Protein AF-A0A672JHN4-F1 (afdb_monomer)

pLDDT: mean 78.99, std 23.78, range [27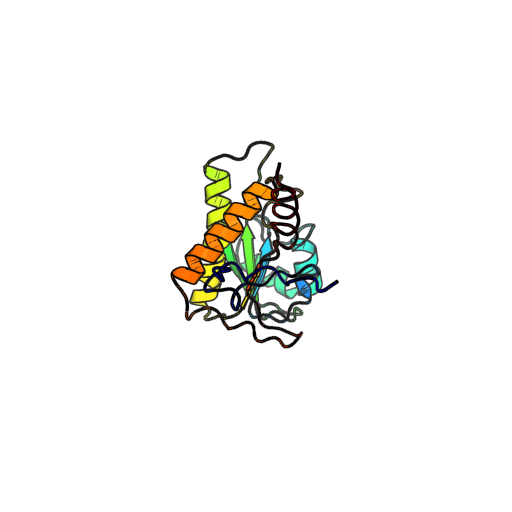.53, 98.81]

Foldseek 3Di:
DDDDDPDDDPPPPDPCPQAADADDDQQQAAQFQEEEDLDAQQLQADDDNRVVQDVQQDDVSNVVSNVVRGDDQLAWDKDASHNGSHGIYIYHHQAQDPPDDDPVNLNSLLSRLVNSVVVLVVVLTAEYEYDQHCPDRSPDDLQSSLVSNCVSVSVVCVVPVPSHDTNDPDPGHGHNHDNNVVHPPPVPVVVPVDD

Secondary structure (DSSP, 8-state):
---PPPP-------TTTTTEE---S-GGG--SSEEEEEE-TT-S--SHHHHHHHHHH-HHHHHHHHHTT---BT-EEEEE-TTSSSSEEEEEE----SS---HHHHHHHHHHHHHHHHHHHHTT---EEE--SS-GGG---HHHHHHHHHHHHHHHHHH-GGGS----S-SSS--EEE--TTTTTSTTTSS-S--

Solvent-accessible surface area (backbone atoms only — not comparable to full-atom values): 10803 Å² total; per-residue (Å²): 135,87,82,77,78,76,80,84,70,86,74,81,69,64,98,49,65,50,44,55,40,69,50,81,76,72,71,64,76,44,46,29,43,24,34,42,34,58,33,55,49,60,44,72,57,59,67,71,71,21,27,52,44,46,65,55,18,35,70,66,44,47,57,55,28,57,75,58,72,36,48,54,71,17,35,52,51,76,47,68,17,70,66,27,62,13,59,22,33,34,40,20,12,43,38,72,21,87,87,59,82,52,73,64,44,54,49,23,43,44,30,23,55,52,40,42,54,46,52,32,58,76,70,72,35,44,23,42,31,35,62,72,57,25,38,73,94,29,42,36,56,65,72,63,49,37,51,44,51,53,54,53,52,50,54,49,42,74,77,38,66,87,55,50,48,69,44,69,98,55,104,67,67,56,39,28,25,48,30,48,66,62,60,67,73,58,72,65,64,72,76,66,75,66,129

InterPro domains:
  IPR002589 Macro domain [PF01661] (36-149)
  IPR002589 Macro domain [PS51154] (7-195)
  IPR002589 Macro domain [SM00506] (19-149)
  IPR043472 Macro domain-like [G3DSA:3.40.220.10] (5-180)
  IPR043472 Macro domain-like [SSF52949] (6-163)

Radius of gyration: 18.07 Å; Cα contacts (8 Å, |Δi|>4): 348; chains: 1; bounding box: 54×35×53 Å

Organism: Salarias fasciatus (NCBI:txid181472)

Sequence (195 aa):
MHFSVPPQQDVHYLPFHDKVSLYKGDITVLEVDAIVNAANSSLLGGGGVDGCIHKAAGSCLYDECHSLNGCETGKAKITCGFDLPARYVIHTVGPVARGHVGPTENSDLTSCYQNSLWLMKENDLKTVAFPCISTGIYGFPNEPAAEIALTTVKKWIEENPDKVGSCQHNASSKQIAVNLKLLIHWLRQCVSYST

Mean predicted aligned error: 9.38 Å

Structure (mmCIF, N/CA/C/O backbone):
data_AF-A0A672JHN4-F1
#
_entry.id   AF-A0A672JHN4-F1
#
loop_
_atom_site.group_PDB
_atom_site.id
_atom_site.type_symbol
_atom_site.label_atom_id
_atom_site.label_alt_id
_atom_site.label_comp_id
_atom_site.label_asym_id
_atom_site.label_entity_id
_atom_site.label_seq_id
_atom_site.pdbx_PDB_ins_code
_atom_site.Cartn_x
_atom_site.Cartn_y
_atom_site.Cartn_z
_atom_site.occupancy
_atom_site.B_iso_or_equiv
_atom_site.auth_seq_id
_atom_site.auth_comp_id
_atom_site.auth_asym_id
_atom_site.auth_atom_id
_atom_site.pdbx_PDB_model_num
ATOM 1 N N . MET A 1 1 ? 31.774 -24.030 37.359 1.00 35.66 1 MET A N 1
ATOM 2 C CA . MET A 1 1 ? 32.171 -22.960 36.423 1.00 35.66 1 MET A CA 1
ATOM 3 C C . MET A 1 1 ? 30.965 -22.053 36.259 1.00 35.66 1 MET A C 1
ATOM 5 O O . MET A 1 1 ? 29.952 -22.508 35.749 1.00 35.66 1 MET A O 1
ATOM 9 N N . HIS A 1 2 ? 31.015 -20.851 36.832 1.00 31.25 2 HIS A N 1
ATOM 10 C CA . HIS A 1 2 ? 29.966 -19.842 36.677 1.00 31.25 2 HIS A CA 1
ATOM 11 C C . HIS A 1 2 ? 30.155 -19.194 35.301 1.00 31.25 2 HIS A C 1
ATOM 13 O O . HIS A 1 2 ? 31.210 -18.619 35.047 1.00 31.25 2 HIS A O 1
ATOM 19 N N . PHE A 1 3 ? 29.172 -19.325 34.413 1.00 30.20 3 PHE A N 1
ATOM 20 C CA . PHE A 1 3 ? 29.142 -18.560 33.171 1.00 30.20 3 PHE A CA 1
ATOM 21 C C . PHE A 1 3 ? 28.548 -17.189 33.487 1.00 30.20 3 PHE A C 1
ATOM 23 O O . PHE A 1 3 ? 27.365 -17.074 33.800 1.00 30.20 3 PHE A O 1
ATOM 30 N N . SER A 1 4 ? 29.391 -16.160 33.463 1.00 32.97 4 SER A N 1
ATOM 31 C CA . SER A 1 4 ? 28.958 -14.773 33.584 1.00 32.97 4 SER A CA 1
ATOM 32 C C . SER A 1 4 ? 28.142 -14.391 32.351 1.00 32.97 4 SER A C 1
ATOM 34 O O . SER A 1 4 ? 28.615 -14.521 31.222 1.00 32.97 4 SER A O 1
ATOM 36 N N . VAL A 1 5 ? 26.919 -13.915 32.575 1.00 40.31 5 VAL A N 1
ATOM 37 C CA . VAL A 1 5 ? 26.107 -13.251 31.551 1.00 40.31 5 VAL A CA 1
ATOM 38 C C . VAL A 1 5 ? 26.861 -11.983 31.121 1.00 40.31 5 VAL A C 1
ATOM 40 O O . VAL A 1 5 ? 27.262 -11.214 32.000 1.00 40.31 5 VAL A O 1
ATOM 43 N N . PRO A 1 6 ? 27.114 -11.756 29.819 1.00 39.25 6 PRO A N 1
ATOM 44 C CA . PRO A 1 6 ? 27.755 -10.524 29.378 1.00 39.25 6 PRO A CA 1
ATOM 45 C C . PRO A 1 6 ? 26.863 -9.318 29.724 1.00 39.25 6 PRO A C 1
ATOM 47 O O . PRO A 1 6 ? 25.635 -9.443 29.699 1.00 39.25 6 PRO A O 1
ATOM 50 N N . PRO A 1 7 ? 27.450 -8.160 30.074 1.00 39.91 7 PRO A N 1
ATOM 51 C CA . PRO A 1 7 ? 26.685 -6.973 30.435 1.00 39.91 7 PRO A CA 1
ATOM 52 C C . PRO A 1 7 ? 25.773 -6.563 29.276 1.00 39.91 7 PRO A C 1
ATOM 54 O O . PRO A 1 7 ? 26.177 -6.607 28.113 1.00 39.91 7 PRO A O 1
ATOM 57 N N . GLN A 1 8 ? 24.538 -6.185 29.611 1.00 45.41 8 GLN A N 1
ATOM 58 C CA . GLN A 1 8 ? 23.559 -5.636 28.677 1.00 45.41 8 GLN A CA 1
ATOM 59 C C . GLN A 1 8 ? 24.182 -4.425 27.969 1.00 45.41 8 GLN A C 1
ATOM 61 O O . GLN A 1 8 ? 24.320 -3.362 28.564 1.00 45.41 8 GLN A O 1
ATOM 66 N N . GLN A 1 9 ? 24.605 -4.595 26.715 1.00 40.34 9 GLN A N 1
ATOM 67 C CA . GLN A 1 9 ? 24.881 -3.462 25.839 1.00 40.34 9 GLN A CA 1
ATOM 68 C C . GLN A 1 9 ? 23.560 -2.740 25.590 1.00 40.34 9 GLN A C 1
ATOM 70 O O . GLN A 1 9 ? 22.556 -3.395 25.304 1.00 40.34 9 GLN A O 1
ATOM 75 N N . ASP A 1 10 ? 23.571 -1.415 25.716 1.00 33.56 10 ASP A N 1
ATOM 76 C CA . ASP A 1 10 ? 22.433 -0.530 25.486 1.00 33.56 10 ASP A CA 1
ATOM 77 C C . ASP A 1 10 ? 21.818 -0.772 24.101 1.00 33.56 10 ASP A C 1
ATOM 79 O O . ASP A 1 10 ? 22.227 -0.206 23.083 1.00 33.56 10 ASP A O 1
ATOM 83 N N . VAL A 1 11 ? 20.813 -1.644 24.048 1.00 38.50 11 VAL A N 1
ATOM 84 C CA . VAL A 1 11 ? 19.975 -1.813 22.868 1.00 38.50 11 VAL A CA 1
ATOM 85 C C . VAL A 1 11 ? 19.115 -0.558 22.799 1.00 38.50 11 VAL A C 1
ATOM 87 O O . VAL A 1 11 ? 18.123 -0.437 23.514 1.00 38.50 11 VAL A O 1
ATOM 90 N N . HIS A 1 12 ? 19.505 0.406 21.964 1.00 38.19 12 HIS A N 1
ATOM 91 C CA . HIS A 1 12 ? 18.630 1.510 21.581 1.00 38.19 12 HIS A CA 1
ATOM 92 C C . HIS A 1 12 ? 17.383 0.918 20.908 1.00 38.19 12 HIS A C 1
ATOM 94 O O . HIS A 1 12 ? 17.368 0.656 19.703 1.00 38.19 12 HIS A O 1
ATOM 100 N N . TYR A 1 13 ? 16.335 0.665 21.692 1.00 43.56 13 TYR A N 1
ATOM 101 C CA . TYR A 1 13 ? 15.034 0.282 21.167 1.00 43.56 13 TYR A CA 1
ATOM 102 C C . TYR A 1 13 ? 14.573 1.385 20.218 1.00 43.56 13 TYR A C 1
ATOM 104 O O . TYR A 1 13 ? 14.509 2.556 20.596 1.00 43.56 13 TYR A O 1
ATOM 112 N N . LEU A 1 14 ? 14.265 1.023 18.968 1.00 47.94 14 LEU A N 1
ATOM 113 C CA . LEU A 1 14 ? 13.601 1.954 18.061 1.00 47.94 14 LEU A CA 1
ATOM 114 C C . LEU A 1 14 ? 12.330 2.452 18.771 1.00 47.94 14 LEU A C 1
ATOM 116 O O . LEU A 1 14 ? 11.562 1.595 19.223 1.00 47.94 14 LEU A O 1
ATOM 120 N N . PRO A 1 15 ? 12.078 3.772 18.850 1.00 51.16 15 PRO A N 1
ATOM 121 C CA . PRO A 1 15 ? 10.985 4.365 19.638 1.00 51.16 15 PRO A CA 1
ATOM 122 C C . PRO A 1 15 ? 9.562 3.980 19.176 1.00 51.16 15 PRO A C 1
ATOM 124 O O . PRO A 1 15 ? 8.576 4.520 19.668 1.00 51.16 15 PRO A O 1
ATOM 127 N N . PHE A 1 16 ? 9.442 3.035 18.237 1.00 61.75 16 PHE A N 1
ATOM 128 C CA . PHE A 1 16 ? 8.204 2.618 17.582 1.00 61.75 16 PHE A CA 1
ATOM 129 C C . PHE A 1 16 ? 8.055 1.091 17.470 1.00 61.75 16 PHE A C 1
ATOM 131 O O . PHE A 1 16 ? 7.278 0.625 16.637 1.00 61.75 16 PHE A O 1
ATOM 138 N N . HIS A 1 17 ? 8.784 0.300 18.272 1.00 60.72 17 HIS A N 1
ATOM 139 C CA . HIS A 1 17 ? 8.646 -1.170 18.283 1.00 60.72 17 HIS A CA 1
ATOM 140 C C . HIS A 1 17 ? 7.194 -1.628 18.472 1.00 60.72 17 HIS A C 1
ATOM 142 O O . HIS A 1 17 ? 6.776 -2.610 17.868 1.00 60.72 17 HIS A O 1
ATOM 148 N N . ASP A 1 18 ? 6.404 -0.855 19.213 1.00 67.06 18 ASP A N 1
ATOM 149 C CA . ASP A 1 18 ? 5.000 -1.157 19.478 1.00 67.06 18 ASP A CA 1
ATOM 150 C C . ASP A 1 18 ? 4.064 -0.709 18.343 1.00 67.06 18 ASP A C 1
ATOM 152 O O . ASP A 1 18 ? 2.853 -0.726 18.516 1.00 67.06 18 ASP A O 1
ATOM 156 N N . LYS A 1 19 ? 4.569 -0.238 17.197 1.00 70.31 19 LYS A N 1
ATOM 157 C CA . LYS A 1 19 ? 3.744 0.289 16.085 1.00 70.31 19 LYS A CA 1
ATOM 158 C C . LYS A 1 19 ? 3.950 -0.447 14.771 1.00 70.31 19 LYS A C 1
ATOM 160 O O . LYS A 1 19 ? 3.101 -0.362 13.889 1.00 70.31 19 LYS A O 1
ATOM 165 N N . VAL A 1 20 ? 5.063 -1.160 14.636 1.00 77.31 20 VAL A N 1
ATOM 166 C CA . VAL A 1 20 ? 5.406 -1.918 13.435 1.00 77.31 20 VAL A CA 1
ATOM 167 C C . VAL A 1 20 ? 5.479 -3.381 13.798 1.00 77.31 20 VAL A C 1
ATOM 169 O O . VAL A 1 20 ? 6.066 -3.771 14.803 1.00 77.31 20 VAL A O 1
ATOM 172 N N . SER A 1 21 ? 4.900 -4.216 12.953 1.00 77.12 21 SER A N 1
ATOM 173 C CA . SER A 1 21 ? 5.011 -5.651 13.103 1.00 77.12 21 SER A CA 1
ATOM 174 C C . SER A 1 21 ? 5.167 -6.328 11.764 1.00 77.12 21 SER A C 1
ATOM 176 O O . SER A 1 21 ? 4.898 -5.775 10.701 1.00 77.12 21 SER A O 1
ATOM 178 N N . LEU A 1 22 ? 5.668 -7.548 11.846 1.00 74.75 22 LEU A N 1
ATOM 179 C CA . LEU A 1 22 ? 6.165 -8.277 10.708 1.00 74.75 22 LEU A CA 1
ATOM 180 C C . LEU A 1 22 ? 5.456 -9.630 10.716 1.00 74.75 22 LEU A C 1
ATOM 182 O O . LEU A 1 22 ? 5.697 -10.454 11.602 1.00 74.75 22 LEU A O 1
ATOM 186 N N . TYR A 1 23 ? 4.585 -9.859 9.740 1.00 77.12 23 TYR A N 1
ATOM 187 C CA . TYR A 1 23 ? 3.738 -11.048 9.648 1.00 77.12 23 TYR A CA 1
ATOM 188 C C . TYR A 1 23 ? 4.078 -11.848 8.390 1.00 77.12 23 TYR A C 1
ATOM 190 O O . TYR A 1 23 ? 4.218 -11.273 7.316 1.00 77.12 23 TYR A O 1
ATOM 198 N N . LYS A 1 24 ? 4.229 -13.171 8.525 1.00 78.62 24 LYS A N 1
ATOM 199 C CA . LYS A 1 24 ? 4.418 -14.091 7.397 1.00 78.62 24 LYS A CA 1
ATOM 200 C C . LYS A 1 24 ? 3.177 -14.965 7.290 1.00 78.62 24 LYS A C 1
ATOM 202 O O . LYS A 1 24 ? 3.000 -15.875 8.094 1.00 78.62 24 LYS A O 1
ATOM 207 N N . GLY A 1 25 ? 2.359 -14.699 6.288 1.00 81.88 25 GLY A N 1
ATOM 208 C CA . GLY A 1 25 ? 1.134 -15.441 6.045 1.00 81.88 25 GLY A CA 1
ATOM 209 C C . GLY A 1 25 ? 0.302 -14.781 4.960 1.00 81.88 25 GLY A C 1
ATOM 210 O O . GLY A 1 25 ? 0.802 -13.940 4.209 1.00 81.88 25 GLY A O 1
ATOM 211 N N . ASP A 1 26 ? -0.957 -15.187 4.895 1.00 85.38 26 ASP A N 1
ATOM 212 C CA . ASP A 1 26 ? -1.936 -14.638 3.969 1.00 85.38 26 ASP A CA 1
ATOM 213 C C . ASP A 1 26 ? -2.419 -13.270 4.469 1.00 85.38 26 ASP A C 1
ATOM 215 O O . ASP A 1 26 ? -2.846 -13.132 5.613 1.00 85.38 26 ASP A O 1
ATOM 219 N N . ILE A 1 27 ? -2.325 -12.236 3.634 1.00 88.31 27 ILE A N 1
ATOM 220 C CA . ILE A 1 27 ? -2.781 -10.892 4.008 1.00 88.31 27 ILE A CA 1
ATOM 221 C C . ILE A 1 27 ? -4.314 -10.816 4.086 1.00 88.31 27 ILE A C 1
ATOM 223 O O . ILE A 1 27 ? -4.843 -9.987 4.818 1.00 88.31 27 ILE A O 1
ATOM 227 N N . THR A 1 28 ? -5.026 -11.699 3.377 1.00 94.69 28 THR A N 1
ATOM 228 C CA . THR A 1 28 ? -6.495 -11.682 3.275 1.00 94.69 28 THR A CA 1
ATOM 229 C C . THR A 1 28 ? -7.200 -12.121 4.556 1.00 94.69 28 THR A C 1
ATOM 231 O O . THR A 1 28 ? -8.383 -11.848 4.716 1.00 94.69 28 THR A O 1
ATOM 234 N N . VAL A 1 29 ? -6.487 -12.757 5.493 1.00 93.38 29 VAL A N 1
ATOM 235 C CA . VAL A 1 29 ? -7.048 -13.203 6.781 1.00 93.38 29 VAL A CA 1
ATOM 236 C C . VAL A 1 29 ? -6.808 -12.210 7.921 1.00 93.38 29 VAL A C 1
ATOM 238 O O . VAL A 1 29 ? -7.176 -12.482 9.063 1.00 93.38 29 VAL A O 1
ATOM 241 N N . LEU A 1 30 ? -6.150 -11.080 7.646 1.00 88.00 30 LEU A N 1
ATOM 242 C CA . LEU A 1 30 ? -5.831 -10.086 8.664 1.00 88.00 30 LEU A CA 1
ATOM 243 C C . LEU A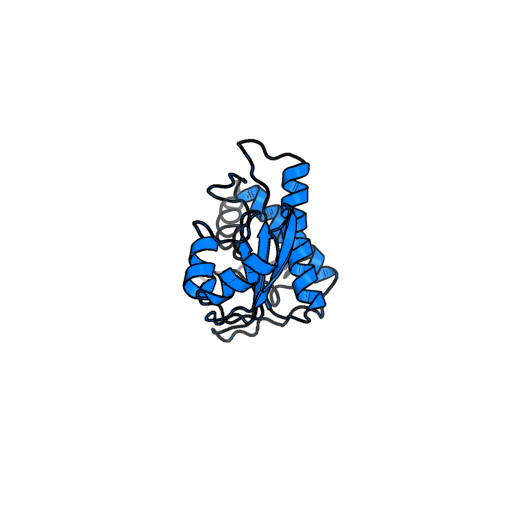 1 30 ? -7.047 -9.210 8.968 1.00 88.00 30 LEU A C 1
ATOM 245 O O . LEU A 1 30 ? -7.516 -8.453 8.124 1.00 88.00 30 LEU A O 1
ATOM 249 N N . GLU A 1 31 ? -7.506 -9.263 10.212 1.00 91.31 31 GLU A N 1
ATOM 250 C CA . GLU A 1 31 ? -8.510 -8.347 10.750 1.00 91.31 31 GLU A CA 1
ATOM 251 C C . GLU A 1 31 ? -7.810 -7.050 11.191 1.00 91.31 31 GLU A C 1
ATOM 253 O O . GLU A 1 31 ? -7.295 -6.901 12.299 1.00 91.31 31 GLU A O 1
ATOM 258 N N . VAL A 1 32 ? -7.704 -6.117 10.252 1.00 90.06 32 VAL A N 1
ATOM 259 C CA . VAL A 1 32 ? -7.120 -4.779 10.425 1.00 90.06 32 VAL A CA 1
ATOM 260 C C . VAL A 1 32 ? -8.026 -3.752 9.749 1.00 90.06 32 VAL A C 1
ATOM 262 O O . VAL A 1 32 ? -8.941 -4.108 9.011 1.00 90.06 32 VAL A O 1
ATOM 265 N N . ASP A 1 33 ? -7.800 -2.459 9.965 1.00 93.56 33 ASP A N 1
ATOM 266 C CA . ASP A 1 33 ? -8.633 -1.444 9.316 1.00 93.56 33 ASP A CA 1
ATOM 267 C C . ASP A 1 33 ? -8.460 -1.463 7.794 1.00 93.56 33 ASP A C 1
ATOM 269 O O . ASP A 1 33 ? -9.449 -1.388 7.071 1.00 93.56 33 ASP A O 1
ATOM 273 N N . ALA A 1 34 ? -7.229 -1.606 7.298 1.00 95.94 34 ALA A N 1
ATOM 274 C CA . ALA A 1 34 ? -6.979 -1.768 5.871 1.00 95.94 34 ALA A CA 1
ATOM 275 C C . ALA A 1 34 ? -5.900 -2.803 5.563 1.00 95.94 34 ALA A C 1
ATOM 277 O O . ALA A 1 34 ? -4.886 -2.903 6.253 1.00 95.94 34 ALA A O 1
ATOM 278 N N . ILE A 1 35 ? -6.065 -3.507 4.450 1.00 96.62 35 ILE A N 1
ATOM 279 C CA . ILE A 1 35 ? -4.957 -4.184 3.773 1.00 96.62 35 ILE A CA 1
ATOM 280 C C . ILE A 1 35 ? -4.636 -3.441 2.480 1.00 96.62 35 ILE A C 1
ATOM 282 O O . ILE A 1 35 ? -5.516 -2.868 1.840 1.00 96.62 35 ILE A O 1
ATOM 286 N N . VAL A 1 36 ? -3.371 -3.436 2.083 1.00 98.12 36 VAL A N 1
ATOM 287 C CA . VAL A 1 36 ? -2.938 -2.855 0.815 1.00 98.12 36 VAL A CA 1
ATOM 288 C C . VAL A 1 36 ? -2.923 -3.942 -0.252 1.00 98.12 36 VAL A C 1
ATOM 290 O O . VAL A 1 36 ? -2.404 -5.036 -0.038 1.00 98.12 36 VAL A O 1
ATOM 293 N N . ASN A 1 37 ? -3.473 -3.635 -1.418 1.00 97.88 37 ASN A N 1
ATOM 294 C CA . ASN A 1 37 ? -3.381 -4.463 -2.608 1.00 97.88 37 ASN A CA 1
ATOM 295 C C . ASN A 1 37 ? -2.276 -3.922 -3.531 1.00 97.88 37 ASN A C 1
ATOM 297 O O . ASN A 1 37 ? -2.311 -2.752 -3.922 1.00 97.88 37 ASN A O 1
ATOM 301 N N . ALA A 1 38 ? -1.311 -4.776 -3.891 1.00 94.56 38 ALA A N 1
ATOM 302 C CA . ALA A 1 38 ? -0.335 -4.496 -4.945 1.00 94.56 38 ALA A CA 1
ATOM 303 C C . ALA A 1 38 ? -0.983 -4.759 -6.315 1.00 94.56 38 ALA A C 1
ATOM 305 O O . ALA A 1 38 ? -0.811 -5.825 -6.908 1.00 94.56 38 ALA A O 1
ATOM 306 N N . ALA A 1 39 ? -1.759 -3.781 -6.774 1.00 95.81 39 ALA A N 1
ATOM 307 C CA . ALA A 1 39 ? -2.607 -3.883 -7.949 1.00 95.81 39 ALA A CA 1
ATOM 308 C C . ALA A 1 39 ? -1.857 -3.548 -9.251 1.00 95.81 39 ALA A C 1
ATOM 310 O O . ALA A 1 39 ? -0.736 -3.027 -9.273 1.00 95.81 39 ALA A O 1
ATOM 311 N N . ASN A 1 40 ? -2.524 -3.810 -10.370 1.00 95.31 40 ASN A N 1
ATOM 312 C CA . ASN A 1 40 ? -2.171 -3.254 -11.673 1.00 95.31 40 ASN A CA 1
ATOM 313 C C . ASN A 1 40 ? -3.048 -2.037 -12.012 1.00 95.31 40 ASN A C 1
ATOM 315 O O . ASN A 1 40 ? -4.046 -1.774 -11.342 1.00 95.31 40 ASN A O 1
ATOM 319 N N . SER A 1 41 ? -2.692 -1.295 -13.064 1.00 96.62 41 SER A N 1
ATOM 320 C CA . SER A 1 41 ? -3.338 -0.018 -13.404 1.00 96.62 41 SER A CA 1
ATOM 321 C C . SER A 1 41 ? -4.832 -0.110 -13.717 1.00 96.62 41 SER A C 1
ATOM 323 O O . SER A 1 41 ? -5.522 0.902 -13.624 1.00 96.62 41 SER A O 1
ATOM 325 N N . SER A 1 42 ? -5.357 -1.295 -14.051 1.00 96.06 42 SER A N 1
ATOM 326 C CA . SER A 1 42 ? -6.797 -1.477 -14.266 1.00 96.06 42 SER A CA 1
ATOM 327 C C . SER A 1 42 ? -7.605 -1.500 -12.965 1.00 96.06 42 SER A C 1
ATOM 329 O O . SER A 1 42 ? -8.776 -1.142 -12.989 1.00 96.06 42 SER A O 1
ATOM 331 N N . LEU A 1 43 ? -6.990 -1.892 -11.840 1.00 96.12 43 LEU A N 1
ATOM 332 C CA . LEU A 1 43 ? -7.654 -2.270 -10.582 1.00 96.12 43 LEU A CA 1
ATOM 333 C C . LEU A 1 43 ? -8.632 -3.456 -10.684 1.00 96.12 43 LEU A C 1
ATOM 335 O O . LEU A 1 43 ? -9.336 -3.748 -9.726 1.00 96.12 43 LEU A O 1
ATOM 339 N N . LEU A 1 44 ? -8.687 -4.162 -11.815 1.00 95.88 44 LEU A N 1
ATOM 340 C CA . LEU A 1 44 ? -9.678 -5.216 -12.072 1.00 95.88 44 LEU A CA 1
ATOM 341 C C . LEU A 1 44 ? -9.177 -6.620 -11.691 1.00 95.88 44 LEU A C 1
ATOM 343 O O . LEU A 1 44 ? -9.591 -7.619 -12.280 1.00 95.88 44 LEU A O 1
ATOM 347 N N . GLY A 1 45 ? -8.274 -6.695 -10.715 1.00 90.75 45 GLY A N 1
ATOM 348 C CA . GLY A 1 45 ? -7.624 -7.928 -10.295 1.00 90.75 45 GLY A CA 1
ATOM 349 C C . GLY A 1 45 ? -6.535 -8.422 -11.251 1.00 90.75 45 GLY A C 1
ATOM 350 O O . GLY A 1 45 ? -6.157 -7.773 -12.231 1.00 90.75 45 GLY A O 1
ATOM 351 N N . GLY A 1 46 ? -6.016 -9.612 -10.952 1.00 91.81 46 GLY A N 1
ATOM 352 C CA . GLY A 1 46 ? -4.889 -10.211 -11.656 1.00 91.81 46 GLY A CA 1
ATOM 353 C C . GLY A 1 46 ? -4.415 -11.497 -10.980 1.00 91.81 46 GLY A C 1
ATOM 354 O O . GLY A 1 46 ? -5.207 -12.256 -10.426 1.00 91.81 46 GLY A O 1
ATOM 355 N N . GLY A 1 47 ? -3.109 -11.757 -11.036 1.00 89.25 47 GLY A N 1
ATOM 356 C CA . GLY A 1 47 ? -2.469 -12.861 -10.313 1.00 89.25 47 GLY A CA 1
ATOM 357 C C . GLY A 1 47 ? -1.889 -12.435 -8.959 1.00 89.25 47 GLY A C 1
ATOM 358 O O . GLY A 1 47 ? -2.008 -11.286 -8.545 1.00 89.25 47 GLY A O 1
ATOM 359 N N . GLY A 1 48 ? -1.209 -13.357 -8.273 1.00 91.56 48 GLY A N 1
ATOM 360 C CA . GLY A 1 48 ? -0.499 -13.053 -7.025 1.00 91.56 48 GLY A CA 1
ATOM 361 C C . GLY A 1 48 ? -1.423 -12.556 -5.908 1.00 91.56 48 GLY A C 1
ATOM 362 O O . GLY A 1 48 ? -2.539 -13.048 -5.757 1.00 91.56 48 GLY A O 1
ATOM 363 N N . VAL A 1 49 ? -0.945 -11.587 -5.119 1.00 90.94 49 VAL A N 1
ATOM 364 C CA . VAL A 1 49 ? -1.707 -11.031 -3.987 1.00 90.94 49 VAL A CA 1
ATOM 365 C C . VAL A 1 49 ? -2.996 -10.334 -4.435 1.00 90.94 49 VAL A C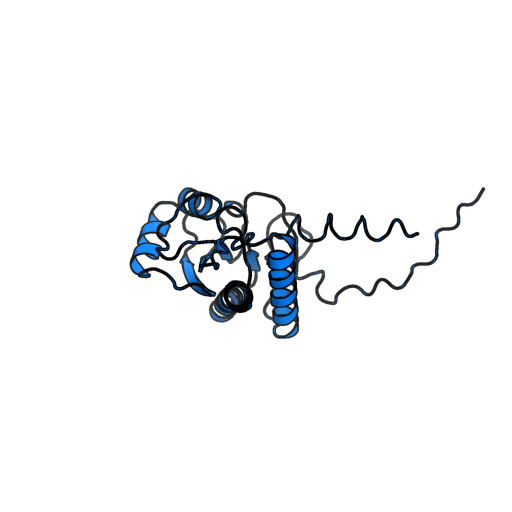 1
ATOM 367 O O . VAL A 1 49 ? -4.004 -10.454 -3.749 1.00 90.94 49 VAL A O 1
ATOM 370 N N . ASP A 1 50 ? -2.987 -9.697 -5.609 1.00 95.50 50 ASP A N 1
ATOM 371 C CA . ASP A 1 50 ? -4.145 -9.019 -6.202 1.00 95.50 50 ASP A CA 1
ATOM 372 C C . ASP A 1 50 ? -5.289 -10.009 -6.464 1.00 95.50 50 ASP A C 1
ATOM 374 O O . ASP A 1 50 ? -6.405 -9.855 -5.967 1.00 95.50 50 ASP A O 1
ATOM 378 N N . GLY A 1 51 ? -4.973 -11.122 -7.132 1.00 96.00 51 GLY A N 1
ATOM 379 C CA . GLY A 1 51 ? -5.929 -12.208 -7.353 1.00 96.00 51 GLY A CA 1
ATOM 380 C C . GLY A 1 51 ? -6.448 -12.837 -6.056 1.00 96.00 51 GLY A C 1
ATOM 381 O O . GLY A 1 51 ? -7.641 -13.124 -5.951 1.00 96.00 51 GLY A O 1
ATOM 382 N N . CYS A 1 52 ? -5.583 -13.029 -5.052 1.00 96.88 52 CYS A N 1
ATOM 383 C CA . CYS A 1 52 ? -6.002 -13.546 -3.746 1.00 96.88 52 CYS A CA 1
ATOM 384 C C . CYS A 1 52 ? -6.977 -12.597 -3.037 1.00 96.88 52 CYS A C 1
ATOM 386 O O . CYS A 1 52 ? -7.993 -13.060 -2.523 1.00 96.88 52 CYS A O 1
ATOM 388 N N . ILE A 1 53 ? -6.702 -11.288 -3.048 1.00 97.75 53 ILE A N 1
ATOM 389 C CA . ILE A 1 53 ? -7.564 -10.266 -2.441 1.00 97.75 53 ILE A CA 1
ATOM 390 C C . ILE A 1 53 ? -8.923 -10.220 -3.145 1.00 97.75 53 ILE A C 1
ATOM 392 O O . ILE A 1 53 ? -9.941 -10.331 -2.471 1.00 97.75 53 ILE A O 1
ATOM 396 N N . HIS A 1 54 ? -8.964 -10.152 -4.482 1.00 98.38 54 HIS A N 1
ATOM 397 C CA . HIS A 1 54 ? -10.232 -10.172 -5.228 1.00 98.38 54 HIS A CA 1
ATOM 398 C C . HIS A 1 54 ? -11.043 -11.447 -4.987 1.00 98.38 54 HIS A C 1
ATOM 400 O O . HIS A 1 54 ? -12.260 -11.391 -4.832 1.00 98.38 54 HIS A O 1
ATOM 406 N N . LYS A 1 55 ? -10.377 -12.605 -4.914 1.00 98.19 55 LYS A N 1
ATOM 407 C CA . LYS A 1 55 ? -11.050 -13.873 -4.622 1.00 98.19 55 LYS A CA 1
ATOM 408 C C . LYS A 1 55 ? -11.637 -13.904 -3.209 1.00 98.19 55 LYS A C 1
ATOM 410 O O . LYS A 1 55 ? -12.724 -14.443 -3.035 1.00 98.19 55 LYS A O 1
ATOM 415 N N . ALA A 1 56 ? -10.910 -13.383 -2.222 1.00 98.06 56 ALA A N 1
ATOM 416 C CA . ALA A 1 56 ? -11.323 -13.404 -0.822 1.00 98.06 56 ALA A CA 1
ATOM 417 C C . ALA A 1 56 ? -12.373 -12.333 -0.485 1.00 98.06 56 ALA A C 1
ATOM 419 O O . ALA A 1 56 ? -13.223 -12.591 0.354 1.00 98.06 56 ALA A O 1
ATOM 420 N N . ALA A 1 57 ? -12.337 -11.171 -1.144 1.00 98.19 57 ALA A N 1
ATOM 421 C CA . ALA A 1 57 ? -13.289 -10.078 -0.933 1.00 98.19 57 ALA A CA 1
ATOM 422 C C . ALA A 1 57 ? -14.637 -10.275 -1.648 1.00 98.19 57 ALA A C 1
ATOM 424 O O . ALA A 1 57 ? -15.607 -9.598 -1.319 1.00 98.19 57 ALA A O 1
ATOM 425 N N . GLY A 1 58 ? -14.701 -11.171 -2.637 1.00 97.88 58 GLY A N 1
ATOM 426 C CA . GLY A 1 58 ? -15.912 -11.418 -3.418 1.00 97.88 58 GLY A CA 1
ATOM 427 C C . GLY A 1 58 ? -16.117 -10.429 -4.574 1.00 97.88 58 GLY A C 1
ATOM 428 O O . GLY A 1 58 ? -15.329 -9.508 -4.805 1.00 97.88 58 GLY A O 1
ATOM 429 N N . SER A 1 59 ? -17.185 -10.638 -5.353 1.00 96.88 59 SER A N 1
ATOM 430 C CA . SER A 1 59 ? -17.430 -9.906 -6.610 1.00 96.88 59 SER A CA 1
ATOM 431 C C . SER A 1 59 ? -17.671 -8.409 -6.420 1.00 96.88 59 SER A C 1
ATOM 433 O O . SER A 1 59 ? -17.330 -7.629 -7.302 1.00 96.88 59 SER A O 1
ATOM 435 N N . CYS A 1 60 ? -18.191 -7.992 -5.266 1.00 97.94 60 CYS A N 1
ATOM 436 C CA . CYS A 1 60 ? -18.462 -6.583 -4.988 1.00 97.94 60 CYS A CA 1
ATOM 437 C C . CYS A 1 60 ? -17.187 -5.719 -5.012 1.00 97.94 60 CYS A C 1
ATOM 439 O O . CYS A 1 60 ? -17.253 -4.558 -5.413 1.00 97.94 60 CYS A O 1
ATOM 441 N N . LEU A 1 61 ? -16.020 -6.291 -4.672 1.00 98.44 61 LEU A N 1
ATOM 442 C CA . LEU A 1 61 ? -14.744 -5.581 -4.796 1.00 98.44 61 LEU A CA 1
ATOM 443 C C . LEU A 1 61 ? -14.432 -5.235 -6.250 1.00 98.44 61 LEU A C 1
ATOM 445 O O . LEU A 1 61 ? -13.97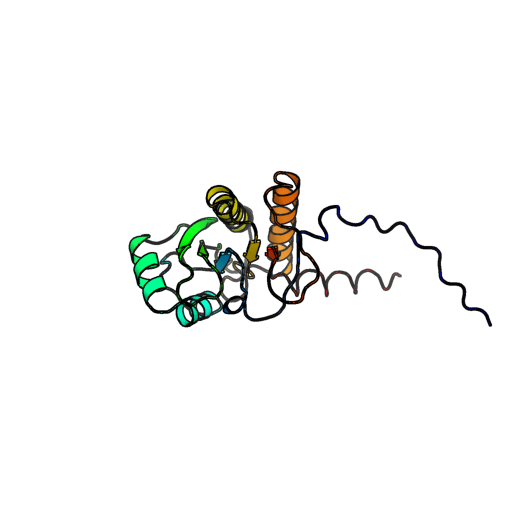9 -4.133 -6.541 1.00 98.44 61 LEU A O 1
ATOM 449 N N . TYR A 1 62 ? -14.699 -6.160 -7.174 1.00 97.38 62 TYR A N 1
ATOM 450 C CA . TYR A 1 62 ? -14.514 -5.903 -8.598 1.00 97.38 62 TYR A CA 1
ATOM 451 C C . TYR A 1 62 ? -15.417 -4.761 -9.075 1.00 97.38 62 TYR A C 1
ATOM 453 O O . TYR A 1 62 ? -14.937 -3.869 -9.772 1.00 97.38 62 TYR A O 1
ATOM 461 N N . ASP A 1 63 ? -16.690 -4.760 -8.674 1.00 97.62 63 ASP A N 1
ATOM 462 C CA . ASP A 1 63 ? -17.654 -3.734 -9.082 1.00 97.62 63 ASP A CA 1
ATOM 463 C C . ASP A 1 63 ? -17.244 -2.338 -8.583 1.00 97.62 63 ASP A C 1
ATOM 465 O O . ASP A 1 63 ? -17.252 -1.370 -9.351 1.00 97.62 63 ASP A O 1
ATOM 469 N N . GLU A 1 64 ? -16.805 -2.229 -7.323 1.00 98.44 64 GLU A N 1
ATOM 470 C CA . GLU A 1 64 ? -16.296 -0.968 -6.777 1.00 98.44 64 GLU A CA 1
ATOM 471 C C . GLU A 1 64 ? -15.012 -0.533 -7.497 1.00 98.44 64 GLU A C 1
ATOM 473 O O . GLU A 1 64 ? -14.932 0.604 -7.966 1.00 98.44 64 GLU A O 1
ATOM 478 N N . CYS A 1 65 ? -14.040 -1.433 -7.689 1.00 98.06 65 CYS A N 1
ATOM 479 C CA . CYS A 1 65 ? -12.819 -1.132 -8.440 1.00 98.06 65 CYS A CA 1
ATOM 480 C C . CYS A 1 65 ? -13.098 -0.695 -9.884 1.00 98.06 65 CYS A C 1
ATOM 482 O O . CYS A 1 65 ? -12.425 0.203 -10.394 1.00 98.06 65 CYS A O 1
ATOM 484 N N . HIS A 1 66 ? -14.105 -1.279 -10.535 1.00 96.56 66 HIS A N 1
ATOM 485 C CA . HIS A 1 66 ? -14.512 -0.894 -11.881 1.00 96.56 66 HIS A CA 1
ATOM 486 C C . HIS A 1 66 ? -14.996 0.560 -11.930 1.00 96.56 66 HIS A C 1
ATOM 488 O O . HIS A 1 66 ? -14.624 1.304 -12.837 1.00 96.56 66 HIS A O 1
ATOM 494 N N . SER A 1 67 ? -15.729 1.008 -10.905 1.00 97.56 67 SER A N 1
ATOM 495 C CA . SER A 1 67 ? -16.183 2.402 -10.788 1.00 97.56 67 SER A CA 1
ATOM 496 C C . SER A 1 67 ? -15.044 3.414 -10.580 1.00 97.56 67 SER A C 1
ATOM 498 O O . SER A 1 67 ? -15.193 4.596 -10.897 1.00 97.56 67 SER A O 1
ATOM 500 N N . LEU A 1 68 ? -13.881 2.959 -10.096 1.00 96.88 68 LEU A N 1
ATOM 501 C CA . LEU A 1 68 ? -12.725 3.814 -9.834 1.00 96.88 68 LEU A CA 1
ATOM 502 C C . LEU A 1 68 ? -11.956 4.213 -11.099 1.00 96.88 68 LEU A C 1
ATOM 504 O O . LEU A 1 68 ? -11.131 5.123 -11.012 1.00 96.88 68 LEU A O 1
ATOM 508 N N . ASN A 1 69 ? -12.209 3.591 -12.256 1.00 96.56 69 ASN A N 1
ATOM 509 C CA . ASN A 1 69 ? -11.532 3.883 -13.529 1.00 96.56 69 ASN A CA 1
ATOM 510 C C . ASN A 1 69 ? -9.993 3.774 -13.451 1.00 96.56 69 ASN A C 1
ATOM 512 O O . ASN A 1 69 ? -9.266 4.665 -13.894 1.00 96.56 69 ASN A O 1
ATOM 516 N N . GLY A 1 70 ? -9.491 2.684 -12.864 1.00 97.31 70 GLY A N 1
ATOM 517 C CA . GLY A 1 70 ? -8.057 2.386 -12.799 1.00 97.31 70 GLY A CA 1
ATOM 518 C C . GLY A 1 70 ? -7.266 3.235 -11.798 1.00 97.31 70 GLY A C 1
ATOM 519 O O . GLY A 1 70 ? -7.824 3.991 -11.003 1.00 97.31 70 GLY A O 1
ATOM 520 N N . CYS A 1 71 ? -5.941 3.102 -11.798 1.00 98.12 71 CYS A N 1
ATOM 521 C CA . CYS A 1 71 ? -5.033 3.863 -10.937 1.00 98.12 71 CYS A CA 1
ATOM 522 C C . CYS A 1 71 ? -3.663 4.027 -11.610 1.00 98.12 71 CYS A C 1
ATOM 524 O O . CYS A 1 71 ? -3.162 3.109 -12.258 1.00 98.12 71 CYS A O 1
ATOM 526 N N . GLU A 1 72 ? -3.068 5.209 -11.474 1.00 98.38 72 GLU A N 1
ATOM 527 C CA . GLU A 1 72 ? -1.734 5.496 -12.004 1.00 98.38 72 GLU A CA 1
ATOM 528 C C . GLU A 1 72 ? -0.641 4.891 -11.114 1.00 98.38 72 GLU A C 1
ATOM 530 O O . GLU A 1 72 ? -0.809 4.764 -9.898 1.00 98.38 72 GLU A O 1
ATOM 535 N N . THR A 1 73 ? 0.506 4.568 -11.713 1.00 98.25 73 THR A N 1
ATOM 536 C CA . THR A 1 73 ? 1.698 4.129 -10.978 1.00 98.25 73 THR A CA 1
ATOM 537 C C . THR A 1 73 ? 2.066 5.125 -9.875 1.00 98.25 73 THR A C 1
ATOM 539 O O . THR A 1 73 ? 2.006 6.340 -10.064 1.00 98.25 73 THR A O 1
ATOM 542 N N . GLY A 1 74 ? 2.417 4.614 -8.696 1.00 98.00 74 GLY A N 1
ATOM 543 C CA . GLY A 1 74 ? 2.753 5.415 -7.522 1.00 98.00 74 GLY A CA 1
ATOM 544 C C . GLY A 1 74 ? 1.546 5.983 -6.774 1.00 98.00 74 GLY A C 1
ATOM 545 O O . GLY A 1 74 ? 1.721 6.500 -5.671 1.00 98.00 74 GLY A O 1
ATOM 546 N N . LYS A 1 75 ? 0.325 5.897 -7.319 1.00 98.62 75 LYS A N 1
ATOM 547 C CA . LYS A 1 75 ? -0.907 6.370 -6.667 1.00 98.62 75 LYS A CA 1
ATOM 548 C C . LYS A 1 75 ? -1.612 5.246 -5.912 1.00 98.62 75 LYS A C 1
ATOM 550 O O . LYS A 1 75 ? -1.253 4.071 -6.018 1.00 98.62 75 LYS A O 1
ATOM 555 N N . ALA A 1 76 ? -2.612 5.626 -5.120 1.00 98.62 76 ALA A N 1
ATOM 556 C CA . ALA A 1 76 ? -3.459 4.694 -4.396 1.00 98.62 76 ALA A CA 1
ATOM 557 C C . ALA A 1 76 ? -4.929 5.142 -4.400 1.00 98.62 76 ALA A C 1
ATOM 559 O O . ALA A 1 76 ? -5.215 6.339 -4.471 1.00 98.62 76 ALA A O 1
ATOM 560 N N . LYS A 1 77 ? -5.853 4.182 -4.316 1.00 98.75 77 LYS A N 1
ATOM 561 C CA . LYS A 1 77 ? -7.300 4.384 -4.135 1.00 98.75 77 LYS A CA 1
ATOM 562 C C . LYS A 1 77 ? -7.821 3.422 -3.070 1.00 98.75 77 LYS A C 1
ATOM 564 O O . LYS A 1 77 ? -7.221 2.375 -2.858 1.00 98.75 77 LYS A O 1
ATOM 569 N N . ILE A 1 78 ? -8.912 3.774 -2.399 1.00 98.69 78 ILE A N 1
ATOM 570 C CA . ILE A 1 78 ? -9.496 2.970 -1.318 1.00 98.69 78 ILE A CA 1
ATOM 571 C C . ILE A 1 78 ? -10.882 2.459 -1.712 1.00 98.69 78 ILE A C 1
ATOM 573 O O . ILE A 1 78 ? -11.620 3.169 -2.392 1.00 98.69 78 ILE A O 1
ATOM 577 N N . THR A 1 79 ? -11.199 1.241 -1.289 1.00 98.81 79 THR A N 1
ATOM 578 C CA . THR A 1 79 ? -12.494 0.561 -1.445 1.00 98.81 79 THR A CA 1
ATOM 579 C C . THR A 1 79 ? -12.889 -0.115 -0.134 1.00 98.81 79 THR A C 1
ATOM 581 O O . THR A 1 79 ? -12.071 -0.224 0.791 1.00 98.81 79 THR A O 1
ATOM 584 N N . CYS A 1 80 ? -14.128 -0.595 -0.039 1.00 98.56 80 CYS A N 1
ATOM 585 C CA . CYS A 1 80 ? -14.547 -1.452 1.068 1.00 98.56 80 CYS A CA 1
ATOM 586 C C . CYS A 1 80 ? -13.846 -2.823 1.019 1.00 98.56 80 CYS A C 1
ATOM 588 O O . CYS A 1 80 ? -13.459 -3.315 -0.037 1.00 98.56 80 CYS A O 1
ATOM 590 N N . GLY A 1 81 ? -13.691 -3.469 2.178 1.00 98.12 81 GLY A N 1
ATOM 591 C CA . GLY A 1 81 ? -13.103 -4.812 2.281 1.00 98.12 81 GLY A CA 1
ATOM 592 C C . GLY A 1 81 ? -14.036 -5.965 1.903 1.00 98.12 81 GLY A C 1
ATOM 593 O O . GLY A 1 81 ? -13.562 -7.056 1.596 1.00 98.12 81 GLY A O 1
ATOM 594 N N . PHE A 1 82 ? -15.348 -5.716 1.877 1.00 98.31 82 PHE A N 1
ATOM 595 C CA . PHE A 1 82 ? -16.387 -6.704 1.565 1.00 98.31 82 PHE A CA 1
ATOM 596 C C . PHE A 1 82 ? -16.283 -7.968 2.430 1.00 98.31 82 PHE A C 1
ATOM 598 O O . PHE A 1 82 ? -16.412 -7.863 3.646 1.00 98.31 82 PHE A O 1
ATOM 605 N N . ASP A 1 83 ? -16.062 -9.138 1.826 1.00 98.44 83 ASP A N 1
ATOM 606 C CA . ASP A 1 83 ? -15.993 -10.417 2.542 1.00 98.44 83 ASP A CA 1
ATOM 607 C C . ASP A 1 83 ? -14.674 -10.598 3.329 1.00 98.44 83 ASP A C 1
ATOM 609 O O . ASP A 1 83 ? -14.508 -11.583 4.054 1.00 98.44 83 ASP A O 1
ATOM 613 N N . LEU A 1 84 ? -13.725 -9.657 3.220 1.00 97.94 84 LEU A N 1
ATOM 614 C CA . LEU A 1 84 ? -12.493 -9.670 4.008 1.00 97.94 84 LEU A CA 1
ATOM 615 C C . LEU A 1 84 ? -12.757 -9.317 5.484 1.00 97.94 84 LEU A C 1
ATOM 617 O O . LEU A 1 84 ? -13.578 -8.450 5.780 1.00 97.94 84 LEU A O 1
ATOM 621 N N . PRO A 1 85 ? -11.967 -9.867 6.428 1.00 95.75 85 PRO A N 1
ATOM 622 C CA . PRO A 1 85 ? -11.928 -9.371 7.806 1.00 95.75 85 PRO A CA 1
ATOM 623 C C . PRO A 1 85 ? -11.456 -7.913 7.905 1.00 95.75 85 PRO A C 1
ATOM 625 O O . PRO A 1 85 ? -11.745 -7.225 8.883 1.00 95.75 85 PRO A O 1
ATOM 628 N N . ALA A 1 86 ? -10.690 -7.444 6.914 1.00 95.12 86 ALA A N 1
ATOM 629 C CA . ALA A 1 86 ? -10.245 -6.064 6.840 1.00 95.12 86 ALA A CA 1
ATOM 630 C C . ALA A 1 86 ? -11.383 -5.133 6.414 1.00 95.12 86 ALA A C 1
ATOM 632 O O . ALA A 1 86 ? -12.137 -5.452 5.500 1.00 95.12 86 ALA A O 1
ATOM 633 N N . ARG A 1 87 ? -11.485 -3.947 7.025 1.00 97.44 87 ARG A N 1
ATOM 634 C CA . ARG A 1 87 ? -12.591 -3.010 6.732 1.00 97.44 87 ARG A CA 1
ATOM 635 C C . ARG A 1 87 ? -12.474 -2.374 5.345 1.00 97.44 87 ARG A C 1
ATOM 637 O O . ARG A 1 87 ? -13.494 -2.111 4.710 1.00 97.44 87 ARG A O 1
ATOM 644 N N . TYR A 1 88 ? -11.247 -2.135 4.888 1.00 98.69 88 TYR A N 1
ATOM 645 C CA . TYR A 1 88 ? -10.942 -1.489 3.614 1.00 98.69 88 TYR A CA 1
ATOM 646 C C . TYR A 1 88 ? -9.817 -2.201 2.856 1.00 98.69 88 TYR A C 1
ATOM 648 O O . TYR A 1 88 ? -8.937 -2.829 3.454 1.00 98.69 88 TYR A O 1
ATOM 656 N N . VAL A 1 89 ? -9.797 -2.018 1.535 1.00 98.69 89 VAL A N 1
ATOM 657 C CA . VAL A 1 89 ? -8.640 -2.330 0.690 1.00 98.69 89 VAL A CA 1
ATOM 658 C C . VAL A 1 89 ? -8.088 -1.034 0.110 1.00 98.69 89 VAL A C 1
ATOM 660 O O . VAL A 1 89 ? -8.803 -0.251 -0.510 1.00 98.69 89 VAL A O 1
ATOM 663 N N . ILE A 1 90 ? -6.793 -0.793 0.304 1.00 98.75 90 ILE A N 1
ATOM 664 C CA . ILE A 1 90 ? -6.078 0.308 -0.346 1.00 98.75 90 ILE A CA 1
ATOM 665 C C . ILE A 1 90 ? -5.329 -0.265 -1.547 1.00 98.75 90 ILE A C 1
ATOM 667 O O . ILE A 1 90 ? -4.340 -0.974 -1.401 1.00 98.75 90 ILE A O 1
ATOM 671 N N . HIS A 1 91 ? -5.793 0.035 -2.750 1.00 98.69 91 HIS A N 1
ATOM 672 C CA . HIS A 1 91 ? -5.183 -0.416 -3.992 1.00 98.69 91 HIS A CA 1
ATOM 673 C C . HIS A 1 91 ? -4.112 0.569 -4.427 1.00 98.69 91 HIS A C 1
ATOM 675 O O . HIS A 1 91 ? -4.419 1.736 -4.659 1.00 98.69 91 HIS A O 1
ATOM 681 N N . THR A 1 92 ? -2.874 0.109 -4.582 1.00 98.62 92 THR A N 1
ATOM 682 C CA . THR A 1 92 ? -1.776 0.929 -5.099 1.00 98.62 92 THR A CA 1
ATOM 683 C C . THR A 1 92 ? -1.076 0.232 -6.253 1.00 98.62 92 THR A C 1
ATOM 685 O O . THR A 1 92 ? -0.974 -0.996 -6.280 1.00 98.62 92 THR A O 1
ATOM 688 N N . VAL A 1 93 ? -0.614 1.017 -7.225 1.00 98.38 93 VAL A N 1
ATOM 689 C CA . VAL A 1 93 ? 0.008 0.500 -8.447 1.00 98.38 93 VAL A CA 1
ATOM 690 C C . VAL A 1 93 ? 1.505 0.734 -8.375 1.00 98.38 93 VAL A C 1
ATOM 692 O O . VAL A 1 93 ? 1.989 1.850 -8.544 1.00 98.38 93 VAL A O 1
ATOM 695 N N . GLY A 1 94 ? 2.239 -0.341 -8.114 1.00 96.88 94 GLY A N 1
ATOM 696 C CA . GLY A 1 94 ? 3.693 -0.304 -8.065 1.00 96.88 94 GLY A CA 1
ATOM 697 C C . GLY A 1 94 ? 4.339 -0.153 -9.452 1.00 96.88 94 GLY A C 1
ATOM 698 O O . GLY A 1 94 ? 3.757 -0.588 -10.449 1.00 96.88 94 GLY A O 1
ATOM 699 N N . PRO A 1 95 ? 5.554 0.420 -9.547 1.00 96.06 95 PRO A N 1
ATOM 700 C CA . PRO A 1 95 ? 6.312 0.467 -10.797 1.00 96.06 95 PRO A CA 1
ATOM 701 C C . PRO A 1 95 ? 6.734 -0.930 -11.268 1.00 96.06 95 PRO A C 1
ATOM 703 O O . PRO A 1 95 ? 6.938 -1.840 -10.459 1.00 96.06 95 PRO A O 1
ATOM 706 N N . VAL A 1 96 ? 6.917 -1.078 -12.582 1.00 93.38 96 VAL A N 1
ATOM 707 C CA . VAL A 1 96 ? 7.441 -2.297 -13.216 1.00 93.38 96 VAL A CA 1
ATOM 708 C C . VAL A 1 96 ? 8.922 -2.093 -13.539 1.00 93.38 96 VAL A C 1
ATOM 710 O O . VAL A 1 96 ? 9.262 -1.312 -14.423 1.00 93.38 96 VAL A O 1
ATOM 713 N N . ALA A 1 97 ? 9.802 -2.831 -12.870 1.00 85.69 97 ALA A N 1
ATOM 714 C CA . ALA A 1 97 ? 11.244 -2.797 -13.079 1.00 85.69 97 ALA A CA 1
ATOM 715 C C . ALA A 1 97 ? 11.678 -3.930 -14.029 1.00 85.69 97 ALA A C 1
ATOM 717 O O . ALA A 1 97 ? 11.834 -5.088 -13.640 1.00 85.69 97 ALA A O 1
ATOM 718 N N . ARG A 1 98 ? 11.896 -3.608 -15.310 1.00 74.12 98 ARG A N 1
ATOM 719 C CA . ARG A 1 98 ? 12.346 -4.566 -16.343 1.00 74.12 98 ARG A CA 1
ATOM 720 C C . ARG A 1 98 ? 13.869 -4.764 -16.326 1.00 74.12 98 ARG A C 1
ATOM 722 O O . ARG A 1 98 ? 14.539 -4.529 -17.325 1.00 74.12 98 ARG A O 1
ATOM 729 N N . GLY A 1 99 ? 14.422 -5.163 -15.182 1.00 63.34 99 GLY A N 1
ATOM 730 C CA . GLY A 1 99 ? 15.855 -5.462 -15.026 1.00 63.34 99 GLY A CA 1
ATOM 731 C C . GLY A 1 99 ? 16.750 -4.273 -14.656 1.00 63.34 99 GLY A C 1
ATOM 732 O O . GLY A 1 99 ? 17.915 -4.482 -14.329 1.00 63.34 99 GLY A O 1
ATOM 733 N N . HIS A 1 100 ? 16.213 -3.051 -14.619 1.00 75.62 100 HIS A N 1
ATOM 734 C CA . HIS A 1 100 ? 16.888 -1.877 -14.066 1.00 75.62 100 HIS A CA 1
ATOM 735 C C . HIS A 1 100 ? 15.919 -1.098 -13.174 1.00 75.62 100 HIS A C 1
ATOM 737 O O . HIS A 1 100 ? 14.775 -0.865 -13.559 1.00 75.62 100 HIS A O 1
ATOM 743 N N . VAL A 1 101 ? 16.386 -0.717 -11.985 1.00 87.31 101 VAL A N 1
ATOM 744 C CA . VAL A 1 101 ? 15.688 0.193 -11.072 1.00 87.31 101 VAL A CA 1
ATOM 745 C C . VAL A 1 101 ? 16.420 1.524 -11.108 1.00 87.31 101 VAL A C 1
ATOM 747 O O . VAL A 1 101 ? 17.616 1.579 -10.817 1.00 87.31 101 VAL A O 1
ATOM 750 N N . GLY A 1 102 ? 15.713 2.579 -11.497 1.00 91.88 102 GLY A N 1
ATOM 751 C CA . GLY A 1 102 ? 16.215 3.939 -11.538 1.00 91.88 102 GLY A CA 1
ATOM 752 C C . GLY A 1 102 ? 15.531 4.854 -10.518 1.00 91.88 102 GLY A C 1
ATOM 753 O O . GLY A 1 102 ? 14.749 4.415 -9.669 1.00 91.88 102 GLY A O 1
ATOM 754 N N . PRO A 1 103 ? 15.828 6.163 -10.592 1.00 94.25 103 PRO A N 1
ATOM 755 C CA . PRO A 1 103 ? 15.219 7.166 -9.724 1.00 94.25 103 PRO A CA 1
ATOM 756 C C . PRO A 1 103 ? 13.688 7.196 -9.810 1.00 94.25 103 PRO A C 1
ATOM 758 O O . PRO A 1 103 ? 13.032 7.391 -8.789 1.00 94.25 103 PRO A O 1
ATOM 761 N N . THR A 1 104 ? 13.124 6.970 -11.001 1.00 94.94 104 THR A N 1
ATOM 762 C CA . THR A 1 104 ? 11.673 6.958 -11.220 1.00 94.94 104 THR A CA 1
ATOM 763 C C . THR A 1 104 ? 11.018 5.794 -10.489 1.00 94.94 104 THR A C 1
ATOM 765 O O . THR A 1 104 ? 10.126 6.022 -9.683 1.00 94.94 104 THR A O 1
ATOM 768 N N . GLU A 1 105 ? 11.507 4.564 -10.667 1.00 95.94 105 GLU A N 1
ATOM 769 C CA . GLU A 1 105 ? 10.938 3.390 -9.999 1.00 95.94 105 GLU A CA 1
ATOM 770 C C . GLU A 1 105 ? 11.085 3.495 -8.473 1.00 95.94 105 GLU A C 1
ATOM 772 O O . GLU A 1 105 ? 10.165 3.152 -7.732 1.00 95.94 105 GLU A O 1
ATOM 777 N N . ASN A 1 106 ? 12.207 4.028 -7.981 1.00 95.62 106 ASN A N 1
ATOM 778 C CA . ASN A 1 106 ? 12.376 4.296 -6.551 1.00 95.62 106 ASN A CA 1
ATOM 779 C C . ASN A 1 106 ? 11.348 5.314 -6.031 1.00 95.62 106 ASN A C 1
ATOM 781 O O . ASN A 1 106 ? 10.748 5.108 -4.971 1.00 95.62 106 ASN A O 1
ATOM 785 N N . SER A 1 107 ? 11.133 6.406 -6.770 1.00 97.25 107 SER A N 1
ATOM 786 C CA . SER A 1 107 ? 10.167 7.452 -6.418 1.00 97.25 107 SER A CA 1
ATOM 787 C C . SER A 1 107 ? 8.728 6.938 -6.463 1.00 97.25 107 SER A C 1
ATOM 789 O O . SER A 1 107 ? 7.936 7.225 -5.565 1.00 97.25 107 SER A O 1
ATOM 791 N N . ASP A 1 108 ? 8.390 6.138 -7.469 1.00 98.19 108 ASP A N 1
ATOM 792 C CA . ASP A 1 108 ? 7.062 5.558 -7.640 1.00 98.19 108 ASP A CA 1
ATOM 793 C C . ASP A 1 108 ? 6.753 4.546 -6.538 1.00 98.19 108 ASP A C 1
ATOM 795 O O . ASP A 1 108 ? 5.680 4.592 -5.935 1.00 98.19 108 ASP A O 1
ATOM 799 N N . LEU A 1 109 ? 7.706 3.669 -6.203 1.00 97.31 109 LEU A N 1
ATOM 800 C CA . LEU A 1 109 ? 7.531 2.726 -5.102 1.00 97.31 109 LEU A CA 1
ATOM 801 C C . LEU A 1 109 ? 7.394 3.460 -3.761 1.00 97.31 109 LEU A C 1
ATOM 803 O O . LEU A 1 109 ? 6.510 3.134 -2.971 1.00 97.31 109 LEU A O 1
ATOM 807 N N . THR A 1 110 ? 8.206 4.495 -3.527 1.00 97.94 110 THR A N 1
ATOM 808 C CA . THR A 1 110 ? 8.071 5.377 -2.354 1.00 97.94 110 THR A CA 1
ATOM 809 C C . THR A 1 110 ? 6.677 6.012 -2.304 1.00 97.94 110 THR A C 1
ATOM 811 O O . THR A 1 110 ? 6.025 6.009 -1.257 1.00 97.94 110 THR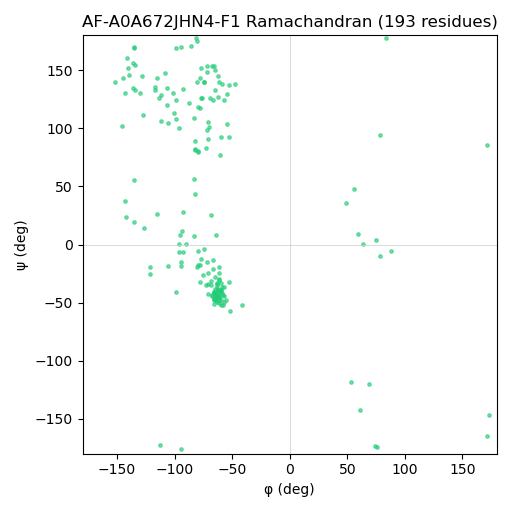 A O 1
ATOM 814 N N . SER A 1 111 ? 6.182 6.490 -3.449 1.00 98.62 111 SER A N 1
ATOM 815 C CA . SER A 1 111 ? 4.859 7.107 -3.578 1.00 98.62 111 SER A CA 1
ATOM 816 C C . SER A 1 111 ? 3.728 6.126 -3.266 1.00 98.62 111 SER A C 1
ATOM 818 O O . SER A 1 111 ? 2.753 6.527 -2.633 1.00 98.62 111 SER A O 1
ATOM 820 N N . CYS A 1 112 ? 3.863 4.840 -3.613 1.00 98.44 112 CYS A N 1
ATOM 821 C CA . CYS A 1 112 ? 2.875 3.812 -3.261 1.00 98.44 112 CYS A CA 1
ATOM 822 C C . CYS A 1 112 ? 2.657 3.741 -1.744 1.00 98.44 112 CYS A C 1
ATOM 824 O O . CYS A 1 112 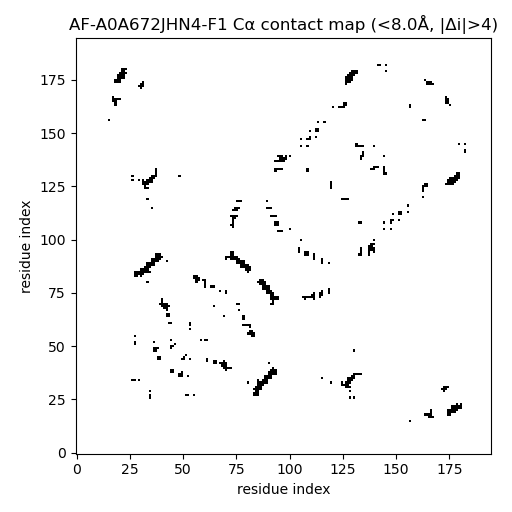? 1.522 3.795 -1.263 1.00 98.44 112 CYS A O 1
ATOM 826 N N . TYR A 1 113 ? 3.750 3.674 -0.976 1.00 97.56 113 TYR A N 1
ATOM 827 C CA . TYR A 1 113 ? 3.686 3.651 0.486 1.00 97.56 113 TYR A CA 1
ATOM 828 C C . TYR A 1 113 ? 3.142 4.970 1.046 1.00 97.56 113 TYR A C 1
ATOM 830 O O . TYR A 1 113 ? 2.243 4.947 1.884 1.00 97.56 113 TYR A O 1
ATOM 838 N N . GLN A 1 114 ? 3.628 6.118 0.561 1.00 98.06 114 GLN A N 1
ATOM 839 C CA . GLN A 1 114 ? 3.179 7.433 1.034 1.00 98.06 114 GLN A CA 1
ATOM 840 C C . GLN A 1 114 ? 1.686 7.669 0.790 1.00 98.06 114 GLN A C 1
ATOM 842 O O . GLN A 1 114 ? 0.976 8.061 1.712 1.00 98.06 114 GLN A O 1
ATOM 847 N N . ASN A 1 115 ? 1.193 7.395 -0.420 1.00 98.69 115 ASN A N 1
ATOM 848 C CA . ASN A 1 115 ? -0.214 7.595 -0.766 1.00 98.69 115 ASN A CA 1
ATOM 849 C C . ASN A 1 115 ? -1.129 6.618 -0.018 1.00 98.69 115 ASN A C 1
ATOM 851 O O . ASN A 1 115 ? -2.220 6.998 0.402 1.00 98.69 115 ASN A O 1
ATOM 855 N N . SER A 1 116 ? -0.673 5.386 0.226 1.00 98.25 116 SER A N 1
ATOM 856 C CA . SER A 1 116 ? -1.429 4.424 1.037 1.00 98.25 116 SER A CA 1
ATOM 857 C C . SER A 1 116 ? -1.524 4.857 2.505 1.00 98.25 116 SER A C 1
ATOM 859 O O . SER A 1 116 ? -2.598 4.814 3.101 1.00 98.25 116 SER A O 1
ATOM 861 N N . LEU A 1 117 ? -0.420 5.332 3.091 1.00 96.06 117 LEU A N 1
ATOM 862 C CA . LEU A 1 117 ? -0.397 5.870 4.457 1.00 96.06 117 LEU A CA 1
ATOM 863 C C . LEU A 1 117 ? -1.174 7.191 4.577 1.00 96.06 117 LEU A C 1
ATOM 865 O O . LEU A 1 117 ? -1.771 7.478 5.615 1.00 96.06 117 LEU A O 1
ATOM 869 N N . TRP A 1 118 ? -1.209 7.992 3.512 1.00 97.56 118 TRP A N 1
ATOM 870 C CA . TRP A 1 118 ? -2.071 9.166 3.438 1.00 97.56 118 TRP A CA 1
ATOM 871 C C . TRP A 1 118 ? -3.552 8.767 3.475 1.00 97.56 118 TRP A C 1
ATOM 873 O O . TRP A 1 118 ? -4.282 9.282 4.315 1.00 97.56 118 TRP A O 1
ATOM 883 N N . LEU A 1 119 ? -3.981 7.777 2.681 1.00 98.06 119 LEU A N 1
ATOM 884 C CA . LEU A 1 119 ? -5.356 7.259 2.731 1.00 98.06 119 LEU A CA 1
ATOM 885 C C . LEU A 1 119 ? -5.719 6.681 4.104 1.00 98.06 119 LEU A C 1
ATOM 887 O O . LEU A 1 119 ? -6.827 6.917 4.582 1.00 98.06 119 LEU A O 1
ATOM 891 N N . MET A 1 120 ? -4.790 5.982 4.763 1.00 93.19 120 MET A N 1
ATOM 892 C CA . MET A 1 120 ? -4.966 5.536 6.149 1.00 93.19 120 MET A CA 1
ATOM 893 C C . MET A 1 120 ? -5.286 6.721 7.075 1.00 93.19 120 MET A C 1
ATOM 895 O O . MET A 1 120 ? -6.239 6.658 7.848 1.00 93.19 120 MET A O 1
ATOM 899 N N . LYS A 1 121 ? -4.521 7.816 6.976 1.00 93.56 121 LYS A N 1
ATOM 900 C CA . LYS A 1 121 ? -4.720 9.024 7.789 1.00 93.56 121 LYS A CA 1
ATOM 901 C C . LYS A 1 121 ? -6.040 9.730 7.490 1.00 93.56 121 LYS A C 1
ATOM 903 O O . LYS A 1 121 ? -6.736 10.097 8.433 1.00 93.56 121 LYS A O 1
ATOM 908 N N . GLU A 1 122 ? -6.358 9.932 6.214 1.00 97.31 122 GLU A N 1
ATOM 909 C CA . GLU A 1 122 ? -7.569 10.639 5.771 1.00 97.31 122 GLU A CA 1
ATOM 910 C C . GLU A 1 122 ? -8.850 9.911 6.185 1.00 97.31 122 GLU A C 1
ATOM 912 O O . GLU A 1 122 ? -9.841 10.550 6.522 1.00 97.31 122 GLU A O 1
ATOM 917 N N . ASN A 1 123 ? -8.817 8.577 6.223 1.00 95.94 123 ASN A N 1
ATOM 918 C CA . ASN A 1 123 ? -9.956 7.746 6.622 1.00 95.94 123 ASN A CA 1
ATOM 919 C C . ASN A 1 123 ? -9.941 7.380 8.123 1.00 95.94 123 ASN A C 1
ATOM 921 O O . ASN A 1 123 ? -10.694 6.509 8.551 1.00 95.94 123 ASN A O 1
ATOM 925 N N . ASP A 1 124 ? -9.075 8.024 8.919 1.00 94.25 124 ASP A N 1
ATOM 926 C CA . ASP A 1 124 ? -8.856 7.785 10.357 1.00 94.25 124 ASP A CA 1
ATOM 927 C C . ASP A 1 124 ? -8.660 6.303 10.741 1.00 94.25 124 ASP A C 1
ATOM 929 O O . ASP A 1 124 ? -9.069 5.838 11.809 1.00 94.25 124 ASP A O 1
ATOM 933 N N . LEU A 1 125 ? -7.993 5.549 9.868 1.00 89.81 125 LEU A N 1
ATOM 934 C CA . LEU A 1 125 ? -7.647 4.150 10.095 1.00 89.81 125 LEU A CA 1
ATOM 935 C C . LEU A 1 125 ? -6.433 4.065 11.026 1.00 89.81 125 LEU A C 1
ATOM 937 O O . LEU A 1 125 ? -5.517 4.885 10.947 1.00 89.81 125 LEU A O 1
ATOM 941 N N . LYS A 1 126 ? -6.401 3.068 11.914 1.00 86.31 126 LYS A N 1
ATOM 942 C CA . LYS A 1 126 ? -5.334 2.915 12.920 1.00 86.31 126 LYS A CA 1
ATOM 943 C C . LYS A 1 126 ? -4.359 1.795 12.595 1.00 86.31 126 LYS A C 1
ATOM 945 O O . LYS A 1 126 ? -3.256 1.782 13.146 1.00 86.31 126 LYS A O 1
ATOM 950 N N . THR A 1 127 ? -4.749 0.868 11.723 1.00 87.19 127 THR A N 1
ATOM 951 C CA . THR A 1 127 ? -3.968 -0.320 11.359 1.00 87.19 127 THR A CA 1
ATOM 952 C C . THR A 1 127 ? -3.991 -0.562 9.852 1.00 87.19 127 THR A C 1
ATOM 954 O O . THR A 1 127 ? -5.039 -0.485 9.219 1.00 87.19 127 THR A O 1
ATOM 957 N N . VAL A 1 128 ? -2.827 -0.847 9.263 1.00 91.50 128 VAL A N 1
ATOM 958 C CA . VAL A 1 128 ? -2.713 -1.114 7.823 1.00 91.50 128 VAL A CA 1
ATOM 959 C C . VAL A 1 128 ? -1.687 -2.206 7.534 1.00 91.50 128 VAL A C 1
ATOM 961 O O . VAL A 1 128 ? -0.561 -2.153 8.025 1.00 91.50 128 VAL A O 1
ATOM 964 N N . ALA A 1 129 ? -2.045 -3.203 6.728 1.00 89.62 129 ALA A N 1
ATOM 965 C CA . ALA A 1 129 ? -1.113 -4.244 6.305 1.00 89.62 129 ALA A CA 1
ATOM 966 C C . ALA A 1 129 ? -0.603 -3.998 4.880 1.00 89.62 129 ALA A C 1
ATOM 968 O O . ALA A 1 129 ? -1.402 -3.823 3.969 1.00 89.62 129 ALA A O 1
ATOM 969 N N . PHE A 1 130 ? 0.710 -4.042 4.661 1.00 93.62 130 PHE A N 1
ATOM 970 C CA . PHE A 1 130 ? 1.321 -3.923 3.333 1.00 93.62 130 PHE A CA 1
ATOM 971 C C . PHE A 1 130 ? 1.843 -5.276 2.847 1.00 93.62 130 PHE A C 1
ATOM 973 O O . PHE A 1 130 ? 2.538 -5.930 3.619 1.00 93.62 130 PHE A O 1
ATOM 980 N N . PRO A 1 131 ? 1.596 -5.690 1.593 1.00 91.25 131 PRO A N 1
ATOM 981 C CA . PRO A 1 131 ? 2.339 -6.763 0.944 1.00 91.25 131 PRO A CA 1
ATOM 982 C C . PRO A 1 131 ? 3.673 -6.231 0.389 1.00 91.25 131 PRO A C 1
ATOM 984 O O . PRO A 1 131 ? 3.944 -5.029 0.420 1.00 91.25 131 PRO A O 1
ATOM 987 N N . CYS A 1 132 ? 4.494 -7.110 -0.191 1.00 87.69 132 CYS A N 1
ATOM 988 C CA . CYS A 1 132 ? 5.630 -6.674 -1.003 1.00 87.69 132 CYS A CA 1
ATOM 989 C C . CYS A 1 132 ? 5.123 -6.075 -2.328 1.00 87.69 132 CYS A C 1
ATOM 991 O O . CYS A 1 132 ? 4.689 -6.810 -3.215 1.00 87.69 132 CYS A O 1
ATOM 993 N N . ILE A 1 133 ? 5.174 -4.749 -2.466 1.00 90.25 133 ILE A N 1
ATOM 994 C CA . ILE A 1 133 ? 4.772 -4.038 -3.690 1.00 90.25 133 ILE A CA 1
ATOM 995 C C . ILE A 1 133 ? 5.910 -4.098 -4.723 1.00 90.25 133 ILE A C 1
ATOM 997 O O . ILE A 1 133 ? 7.079 -3.955 -4.370 1.00 90.25 133 ILE A O 1
ATOM 1001 N N . SER A 1 134 ? 5.563 -4.302 -5.998 1.00 89.31 134 SER A N 1
ATOM 1002 C CA . SER A 1 134 ? 6.476 -4.354 -7.158 1.00 89.31 134 SER A CA 1
ATOM 1003 C C . SER A 1 134 ? 7.511 -5.484 -7.200 1.00 89.31 134 SER A C 1
ATOM 1005 O O . SER A 1 134 ? 8.264 -5.582 -8.170 1.00 89.31 134 SER A O 1
ATOM 1007 N N . THR A 1 135 ? 7.550 -6.376 -6.214 1.00 83.81 135 THR A N 1
ATOM 1008 C CA . THR A 1 135 ? 8.428 -7.552 -6.268 1.00 83.81 135 THR A CA 1
ATOM 1009 C C . THR A 1 135 ? 7.818 -8.672 -7.124 1.00 83.81 135 THR A C 1
ATOM 1011 O O . THR A 1 135 ? 6.697 -8.575 -7.633 1.00 83.81 135 THR A O 1
ATOM 1014 N N . GLY A 1 136 ? 8.568 -9.757 -7.340 1.00 83.50 136 GLY A N 1
ATOM 1015 C CA . GLY A 1 136 ? 8.100 -10.888 -8.144 1.00 83.50 136 GLY A CA 1
ATOM 1016 C C . GLY A 1 136 ? 7.971 -10.520 -9.623 1.00 83.50 136 GLY A C 1
ATOM 1017 O O . GLY A 1 136 ? 8.959 -10.145 -10.248 1.00 83.50 136 GLY A O 1
ATOM 1018 N N . ILE A 1 137 ? 6.761 -10.625 -10.187 1.00 82.12 137 ILE A N 1
ATOM 1019 C CA . ILE A 1 137 ? 6.505 -10.413 -11.627 1.00 82.12 137 ILE A CA 1
ATOM 1020 C C . ILE A 1 137 ? 6.852 -8.982 -12.070 1.00 82.12 137 ILE A C 1
ATOM 1022 O O . ILE A 1 137 ? 7.270 -8.780 -13.206 1.00 82.12 137 ILE A O 1
ATOM 1026 N N . TYR A 1 138 ? 6.725 -7.991 -11.182 1.00 83.06 138 TYR A N 1
ATOM 1027 C CA . TYR A 1 138 ? 7.077 -6.597 -11.484 1.00 83.06 138 TYR A CA 1
ATOM 1028 C C . TYR A 1 138 ? 8.583 -6.322 -11.390 1.00 83.06 138 TYR A C 1
ATOM 1030 O O . TYR A 1 138 ? 9.020 -5.239 -11.765 1.00 83.06 138 TYR A O 1
ATOM 1038 N N . GLY A 1 139 ? 9.383 -7.299 -10.954 1.00 86.31 139 GLY A N 1
ATOM 1039 C CA . GLY A 1 139 ? 10.834 -7.304 -11.128 1.00 86.31 139 GLY A CA 1
ATOM 1040 C C . GLY A 1 139 ? 11.629 -6.361 -10.225 1.00 86.31 139 GLY A C 1
ATOM 1041 O O . GLY A 1 139 ? 12.849 -6.297 -10.369 1.00 86.31 139 GLY A O 1
ATOM 1042 N N . PHE A 1 140 ? 10.998 -5.652 -9.282 1.00 89.56 140 PHE A N 1
ATOM 1043 C CA . PHE A 1 140 ? 11.732 -4.810 -8.338 1.00 89.56 140 PHE A CA 1
ATOM 1044 C C . PHE A 1 140 ? 12.534 -5.701 -7.371 1.00 89.56 140 PHE A C 1
ATOM 1046 O O . PHE A 1 140 ? 11.948 -6.598 -6.751 1.00 89.56 140 PHE A O 1
ATOM 1053 N N . PRO A 1 141 ? 13.860 -5.502 -7.224 1.00 88.31 141 PRO A N 1
ATOM 1054 C CA . PRO A 1 141 ? 14.679 -6.333 -6.353 1.00 88.31 141 PRO A CA 1
ATOM 1055 C C . PRO A 1 141 ? 14.221 -6.240 -4.893 1.00 88.31 141 PRO A C 1
ATOM 1057 O O . PRO A 1 141 ? 13.877 -5.166 -4.398 1.00 88.31 141 PRO A O 1
ATOM 1060 N N . ASN A 1 142 ? 14.228 -7.378 -4.194 1.00 84.62 142 ASN A N 1
ATOM 1061 C CA . ASN A 1 142 ? 13.631 -7.473 -2.862 1.00 84.62 142 ASN A CA 1
ATOM 1062 C C . ASN A 1 142 ? 14.298 -6.542 -1.839 1.00 84.62 142 ASN A C 1
ATOM 1064 O O . ASN A 1 142 ? 13.572 -5.887 -1.105 1.00 84.62 142 ASN A O 1
ATOM 1068 N N . GLU A 1 143 ? 15.635 -6.470 -1.782 1.00 84.06 143 GLU A N 1
A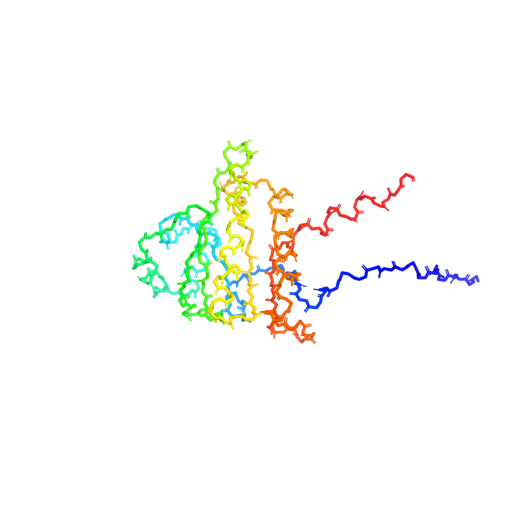TOM 1069 C CA . GLU A 1 143 ? 16.379 -5.699 -0.758 1.00 84.06 143 GLU A CA 1
ATOM 1070 C C . GLU A 1 143 ? 16.307 -4.165 -0.934 1.00 84.06 143 GLU A C 1
ATOM 1072 O O . GLU A 1 143 ? 16.203 -3.451 0.061 1.00 84.06 143 GLU A O 1
ATOM 1077 N N . PRO A 1 144 ? 16.275 -3.620 -2.161 1.00 88.62 144 PRO A N 1
ATOM 1078 C CA . PRO A 1 144 ? 15.943 -2.213 -2.376 1.00 88.62 144 PRO A CA 1
ATOM 1079 C C . PRO A 1 144 ? 14.462 -1.883 -2.122 1.00 88.62 144 PRO A C 1
ATOM 1081 O O . PRO A 1 144 ? 14.161 -0.880 -1.475 1.00 88.62 144 PRO A O 1
ATOM 1084 N N . ALA A 1 145 ? 13.516 -2.723 -2.578 1.00 87.44 145 ALA A N 1
ATOM 1085 C CA . ALA A 1 145 ? 12.077 -2.490 -2.343 1.00 87.44 145 ALA A CA 1
ATOM 1086 C C . ALA A 1 145 ? 11.761 -2.430 -0.845 1.00 87.44 145 ALA A C 1
ATOM 1088 O O . ALA A 1 145 ? 11.004 -1.598 -0.346 1.00 87.44 145 ALA A O 1
ATOM 1089 N N . ALA A 1 146 ? 12.406 -3.342 -0.141 1.00 82.94 146 ALA A N 1
ATOM 1090 C CA . ALA A 1 146 ? 12.486 -3.447 1.286 1.00 82.94 146 ALA A CA 1
ATOM 1091 C C . ALA A 1 146 ? 12.919 -2.168 2.008 1.00 82.94 146 ALA A C 1
ATOM 1093 O O . ALA A 1 146 ? 12.235 -1.680 2.910 1.00 82.94 146 ALA A O 1
ATOM 1094 N N . GLU A 1 147 ? 14.088 -1.660 1.632 1.00 85.88 147 GLU A N 1
ATOM 1095 C CA . GLU A 1 147 ? 14.676 -0.470 2.226 1.00 85.88 147 GLU A CA 1
ATOM 1096 C C . GLU A 1 147 ? 13.764 0.743 2.032 1.00 85.88 147 GLU A C 1
ATOM 1098 O O . GLU A 1 147 ? 13.518 1.486 2.987 1.00 85.88 147 GLU A O 1
ATOM 1103 N N . ILE A 1 148 ? 13.179 0.883 0.837 1.00 91.62 148 ILE A N 1
ATOM 1104 C CA . ILE A 1 148 ? 12.187 1.918 0.527 1.00 91.62 148 ILE A CA 1
ATOM 1105 C C . ILE A 1 148 ? 10.968 1.790 1.442 1.00 91.62 148 ILE A C 1
ATOM 1107 O O . ILE A 1 148 ? 10.551 2.780 2.049 1.00 91.62 148 ILE A O 1
ATOM 1111 N N . ALA A 1 149 ? 10.421 0.582 1.591 1.00 87.50 149 ALA A N 1
ATOM 1112 C CA . ALA A 1 149 ? 9.255 0.333 2.430 1.00 87.50 149 ALA A CA 1
ATOM 1113 C C . ALA A 1 149 ? 9.511 0.714 3.897 1.00 87.50 149 ALA A C 1
ATOM 1115 O O . ALA A 1 149 ? 8.759 1.498 4.478 1.00 87.50 149 ALA A O 1
ATOM 1116 N N . LEU A 1 150 ? 10.600 0.208 4.492 1.00 85.12 150 LEU A N 1
ATOM 1117 C CA . LEU A 1 150 ? 10.941 0.484 5.892 1.00 85.12 150 LEU A CA 1
ATOM 1118 C C . LEU A 1 150 ? 11.236 1.958 6.129 1.00 85.12 150 LEU A C 1
ATOM 1120 O O . LEU A 1 150 ? 10.745 2.524 7.103 1.00 85.12 150 LEU A O 1
ATOM 1124 N N . THR A 1 151 ? 12.029 2.577 5.255 1.00 89.12 151 THR A N 1
ATOM 1125 C CA . THR A 1 151 ? 12.419 3.984 5.396 1.00 89.12 151 THR A CA 1
ATOM 1126 C C . THR A 1 151 ? 11.199 4.891 5.298 1.00 89.12 151 THR A C 1
ATOM 1128 O O . THR A 1 151 ? 11.031 5.787 6.126 1.00 89.12 151 THR A O 1
ATOM 1131 N N . THR A 1 152 ? 10.306 4.618 4.343 1.00 92.69 152 THR A N 1
ATOM 1132 C CA . THR A 1 152 ? 9.082 5.402 4.146 1.00 92.69 152 THR A CA 1
ATOM 1133 C C . THR A 1 152 ? 8.127 5.259 5.326 1.00 92.69 152 THR A C 1
ATOM 1135 O O . THR A 1 152 ? 7.667 6.267 5.861 1.00 92.69 152 THR A O 1
ATOM 1138 N N . VAL A 1 153 ? 7.866 4.027 5.780 1.00 88.56 153 VAL A N 1
ATOM 1139 C CA . VAL A 1 153 ? 6.976 3.776 6.925 1.00 88.56 153 VAL A CA 1
ATOM 1140 C C . VAL A 1 153 ? 7.556 4.371 8.207 1.00 88.56 153 VAL A C 1
ATOM 1142 O O . VAL A 1 153 ? 6.836 5.038 8.945 1.00 88.56 153 VAL A O 1
ATOM 1145 N N . L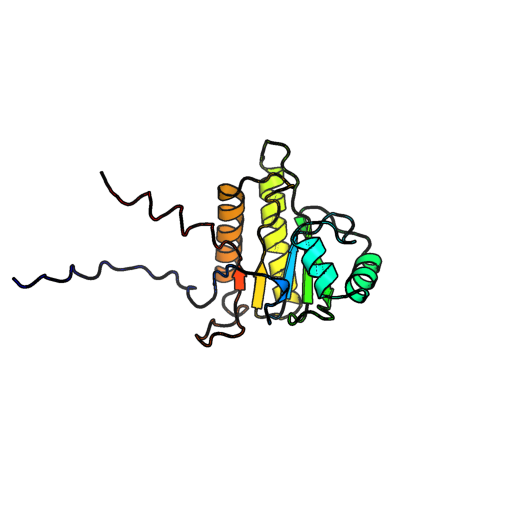YS A 1 154 ? 8.858 4.189 8.464 1.00 85.12 154 LYS A N 1
ATOM 1146 C CA . LYS A 1 154 ? 9.527 4.750 9.644 1.00 85.12 154 LYS A CA 1
ATOM 1147 C C . LYS A 1 154 ? 9.380 6.270 9.689 1.00 85.12 154 LYS A C 1
ATOM 1149 O O . LYS A 1 154 ? 8.908 6.795 10.693 1.00 85.12 154 LYS A O 1
ATOM 1154 N N . LYS A 1 155 ? 9.736 6.953 8.596 1.00 89.62 155 LYS A N 1
ATOM 1155 C CA . LYS A 1 155 ? 9.624 8.412 8.492 1.00 89.62 155 LYS A CA 1
ATOM 1156 C C . LYS A 1 155 ? 8.185 8.878 8.724 1.00 89.62 155 LYS A C 1
ATOM 1158 O O . LYS A 1 155 ? 7.948 9.818 9.472 1.00 89.62 155 LYS A O 1
ATOM 1163 N N . 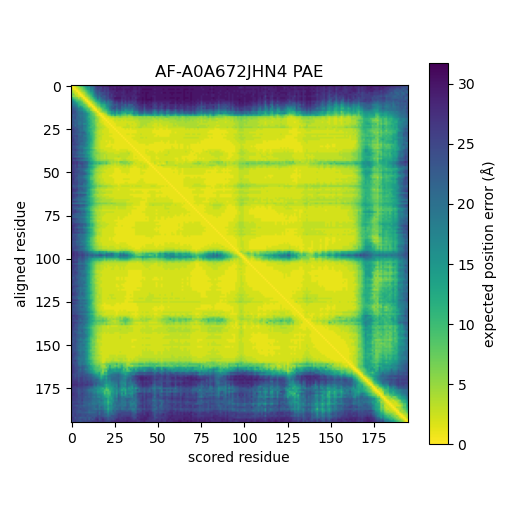TRP A 1 156 ? 7.212 8.187 8.135 1.00 90.31 156 TRP A N 1
ATOM 1164 C CA . TRP A 1 156 ? 5.809 8.549 8.304 1.00 90.31 156 TRP A CA 1
ATOM 1165 C C . TRP A 1 156 ? 5.323 8.382 9.753 1.00 90.31 156 TRP A C 1
ATOM 1167 O O . TRP A 1 156 ? 4.578 9.230 10.240 1.00 90.31 156 TRP A O 1
ATOM 1177 N N . ILE A 1 157 ? 5.757 7.333 10.464 1.00 86.00 157 ILE A N 1
ATOM 1178 C CA . ILE A 1 157 ? 5.426 7.130 11.886 1.00 86.00 157 ILE A CA 1
ATOM 1179 C C . ILE A 1 157 ? 6.048 8.227 12.759 1.00 86.00 157 ILE A C 1
ATOM 1181 O O . ILE A 1 157 ? 5.385 8.714 13.674 1.00 86.00 157 ILE A O 1
ATOM 1185 N N . GLU A 1 158 ? 7.292 8.626 12.475 1.00 86.38 158 GLU A N 1
ATOM 1186 C CA . GLU A 1 158 ? 7.972 9.738 13.158 1.00 86.38 158 GLU A CA 1
ATOM 1187 C C . GLU A 1 158 ? 7.201 11.057 12.996 1.00 86.38 158 GLU A C 1
ATOM 1189 O O . GLU A 1 158 ? 7.065 11.817 13.953 1.00 86.38 158 GLU A O 1
ATOM 1194 N N . GLU A 1 159 ? 6.637 11.298 11.812 1.00 90.31 159 GLU A N 1
ATOM 1195 C CA . GLU A 1 159 ? 5.837 12.489 11.498 1.00 90.31 159 GLU A CA 1
ATOM 1196 C C . GLU A 1 159 ? 4.378 12.400 11.994 1.00 90.31 159 GLU A C 1
ATOM 1198 O O . GLU A 1 159 ? 3.699 13.422 12.107 1.00 90.31 159 GLU A O 1
ATOM 1203 N N . ASN A 1 160 ? 3.867 11.196 12.283 1.00 85.69 160 ASN A N 1
ATOM 1204 C CA . ASN A 1 160 ? 2.464 10.953 12.645 1.00 85.69 160 ASN A CA 1
ATOM 1205 C C . ASN A 1 160 ? 2.321 9.993 13.850 1.00 85.69 160 ASN A C 1
ATOM 1207 O O . ASN A 1 160 ? 1.610 8.985 13.754 1.00 85.69 160 ASN A O 1
ATOM 1211 N N . PRO A 1 161 ? 2.943 10.281 15.011 1.00 81.25 161 PRO A N 1
ATOM 1212 C CA . PRO A 1 161 ? 3.013 9.336 16.124 1.00 81.25 161 PRO A CA 1
ATOM 1213 C C . PRO A 1 161 ? 1.633 8.917 16.657 1.00 81.25 161 PRO A C 1
ATOM 1215 O O . PRO A 1 161 ? 1.467 7.754 17.022 1.00 81.25 161 PRO A O 1
ATOM 1218 N N . ASP A 1 162 ? 0.634 9.798 16.638 1.00 81.44 162 ASP A N 1
ATOM 1219 C CA . ASP A 1 162 ? -0.699 9.530 17.209 1.00 81.44 162 ASP A CA 1
ATOM 1220 C C . ASP A 1 162 ? -1.687 8.906 16.210 1.00 81.44 162 ASP A C 1
ATOM 1222 O O . ASP A 1 162 ? -2.854 8.663 16.529 1.00 81.44 162 ASP A O 1
ATOM 1226 N N . LYS A 1 163 ? -1.251 8.667 14.966 1.00 79.56 163 LYS A N 1
ATOM 1227 C CA . LYS A 1 163 ? -2.102 8.100 13.908 1.00 79.56 163 LYS A CA 1
ATOM 1228 C C . LYS A 1 163 ? -2.021 6.581 13.806 1.00 79.56 163 LYS A C 1
ATOM 1230 O O . LYS A 1 163 ? -2.825 5.989 13.098 1.00 79.56 163 LYS A O 1
ATOM 1235 N N . VAL A 1 164 ? -1.121 5.951 14.555 1.00 69.06 164 VAL A N 1
ATOM 1236 C CA . VAL A 1 164 ? -0.946 4.494 14.572 1.00 69.06 164 VAL A CA 1
ATOM 1237 C C . VAL A 1 164 ? -1.383 3.927 15.911 1.00 69.06 164 VAL A C 1
ATOM 1239 O O . VAL A 1 164 ? -0.924 4.389 16.956 1.00 69.06 164 VAL A O 1
ATOM 1242 N N . GLY A 1 165 ? -2.250 2.911 15.886 1.00 60.19 165 GLY A N 1
ATOM 1243 C CA . GLY A 1 165 ? -2.621 2.172 17.094 1.00 60.19 165 GLY A CA 1
ATOM 1244 C C . GLY A 1 165 ? -1.433 1.404 17.690 1.00 60.19 165 GLY A C 1
ATOM 1245 O O . GLY A 1 165 ? -0.537 0.976 16.967 1.00 60.19 165 GLY A O 1
ATOM 1246 N N . SER A 1 166 ? -1.414 1.213 19.011 1.00 55.22 166 SER A N 1
ATOM 1247 C CA . SER A 1 166 ? -0.390 0.399 19.676 1.00 55.22 166 SER A CA 1
ATOM 1248 C C . SER A 1 166 ? -0.606 -1.105 19.444 1.00 55.22 166 SER A C 1
ATOM 1250 O O . SER A 1 166 ? -1.728 -1.612 19.490 1.00 55.22 166 SER A O 1
ATOM 1252 N N . CYS A 1 167 ? 0.491 -1.833 19.231 1.00 49.69 167 CYS A N 1
ATOM 1253 C CA . CYS A 1 167 ? 0.564 -3.286 19.104 1.00 49.69 167 CYS A CA 1
ATOM 1254 C C . CYS A 1 167 ? 0.520 -3.901 20.508 1.00 49.69 167 CYS A C 1
ATOM 1256 O O . CYS A 1 167 ? 1.551 -4.243 21.088 1.00 49.69 167 CYS A O 1
ATOM 1258 N N . GLN A 1 168 ? -0.664 -4.017 21.105 1.00 43.47 168 GLN A N 1
ATOM 1259 C CA . GLN A 1 168 ? -0.791 -4.782 22.345 1.00 43.47 168 GLN A CA 1
ATOM 1260 C C . GLN A 1 168 ? -0.751 -6.280 22.023 1.00 43.47 168 GLN A C 1
ATOM 1262 O O . GLN A 1 168 ? -1.506 -6.755 21.178 1.00 43.47 168 GLN A O 1
ATOM 1267 N N . HIS A 1 169 ? 0.161 -6.999 22.686 1.00 37.28 169 HIS A N 1
ATOM 1268 C CA . HIS A 1 169 ? 0.391 -8.442 22.583 1.00 37.28 169 HIS A CA 1
ATOM 1269 C C . HIS A 1 169 ? -0.858 -9.244 22.996 1.00 37.28 169 HIS A C 1
ATOM 1271 O O . HIS A 1 169 ? -0.913 -9.800 24.082 1.00 37.28 169 HIS A O 1
ATOM 1277 N N . ASN A 1 170 ? -1.854 -9.322 22.122 1.00 32.31 170 ASN A N 1
ATOM 1278 C CA . ASN A 1 170 ? -2.830 -10.401 22.080 1.00 32.31 170 ASN A CA 1
ATOM 1279 C C . ASN A 1 170 ? -2.867 -10.875 20.627 1.00 32.31 170 ASN A C 1
ATOM 1281 O O . ASN A 1 170 ? -2.915 -10.064 19.707 1.00 32.31 170 ASN A O 1
ATOM 1285 N N . ALA A 1 171 ? -2.759 -12.185 20.422 1.00 36.38 171 ALA A N 1
ATOM 1286 C CA . ALA A 1 171 ? -2.443 -12.841 19.151 1.00 36.38 171 ALA A CA 1
ATOM 1287 C C . ALA A 1 171 ? -3.525 -12.750 18.049 1.00 36.38 171 ALA A C 1
ATOM 1289 O O . ALA A 1 171 ? -3.554 -13.585 17.149 1.00 36.38 171 ALA A O 1
ATOM 1290 N N . SER A 1 172 ? -4.378 -11.732 18.075 1.00 33.19 172 SER A N 1
ATOM 1291 C CA . SER A 1 172 ? -5.419 -11.499 17.082 1.00 33.19 172 SER A CA 1
ATOM 1292 C C . SER A 1 172 ? -5.590 -9.995 16.905 1.00 33.19 172 SER A C 1
ATOM 1294 O O . SER A 1 172 ? -6.251 -9.367 17.714 1.00 33.19 172 SER A O 1
ATOM 1296 N N . SER A 1 173 ? -5.039 -9.421 15.835 1.00 41.03 173 SER A N 1
ATOM 1297 C CA . SER A 1 173 ? -5.568 -8.156 15.293 1.00 41.03 173 SER A CA 1
ATOM 1298 C C . SER A 1 173 ? -5.156 -6.885 16.064 1.00 41.03 173 SER A C 1
ATOM 1300 O O . SER A 1 173 ? -5.808 -6.496 17.030 1.00 41.03 173 SER A O 1
ATOM 1302 N N . LYS A 1 174 ? -4.066 -6.227 15.615 1.00 34.78 174 LYS A N 1
ATOM 1303 C CA . LYS A 1 174 ? -3.802 -4.760 15.675 1.00 34.78 174 LYS A CA 1
ATOM 1304 C C . LYS A 1 174 ? -2.360 -4.449 15.255 1.00 34.78 174 LYS A C 1
ATOM 1306 O O . LYS A 1 174 ? -1.475 -4.374 16.104 1.00 34.78 174 LYS A O 1
ATOM 1311 N N . GLN A 1 175 ? -2.090 -4.303 13.956 1.00 41.38 175 GLN A N 1
ATOM 1312 C CA . GLN A 1 175 ? -0.735 -4.001 13.471 1.00 41.38 175 GLN A CA 1
ATOM 1313 C C . GLN A 1 175 ? -0.757 -3.085 12.244 1.00 41.38 175 GLN A C 1
ATOM 1315 O O . GLN A 1 175 ? -1.572 -3.275 11.341 1.00 41.38 175 GLN A O 1
ATOM 1320 N N . ILE A 1 176 ? 0.216 -2.164 12.158 1.00 46.53 176 ILE A N 1
ATOM 1321 C CA . ILE A 1 176 ? 0.828 -1.908 10.854 1.00 46.53 176 ILE A CA 1
ATOM 1322 C C . ILE A 1 176 ? 1.656 -3.150 10.541 1.00 46.53 176 ILE A C 1
ATOM 1324 O O . ILE A 1 176 ? 2.804 -3.286 10.974 1.00 46.53 176 ILE A O 1
ATOM 1328 N N . ALA A 1 177 ? 1.030 -4.106 9.865 1.00 45.62 177 ALA A N 1
ATOM 1329 C CA . ALA A 1 177 ? 1.721 -5.284 9.386 1.00 45.62 177 ALA A CA 1
ATOM 1330 C C . ALA A 1 177 ? 2.396 -4.888 8.080 1.00 45.62 177 ALA A C 1
ATOM 1332 O O . ALA A 1 177 ? 1.866 -5.121 6.998 1.00 45.62 177 ALA A O 1
ATOM 1333 N N . VAL A 1 178 ? 3.565 -4.255 8.153 1.00 46.91 178 VAL A N 1
ATOM 1334 C CA . VAL A 1 178 ? 4.379 -4.172 6.946 1.00 46.91 178 VAL A CA 1
ATOM 1335 C C . VAL A 1 178 ? 4.863 -5.597 6.721 1.00 46.91 178 VAL A C 1
ATOM 1337 O O . VAL A 1 178 ? 5.732 -6.078 7.449 1.00 46.91 178 VAL A O 1
ATOM 1340 N N . ASN A 1 179 ? 4.243 -6.332 5.793 1.00 40.88 179 ASN A N 1
ATOM 1341 C CA . ASN A 1 179 ? 4.734 -7.639 5.391 1.00 40.88 179 ASN A CA 1
ATOM 1342 C C . ASN A 1 179 ? 5.984 -7.418 4.562 1.00 40.88 179 ASN A C 1
ATOM 1344 O O . ASN A 1 179 ? 6.016 -7.382 3.339 1.00 40.88 179 ASN A O 1
ATOM 1348 N N . LEU A 1 180 ? 7.037 -7.263 5.327 1.00 40.78 180 LEU A N 1
ATOM 1349 C CA . LEU A 1 180 ? 8.394 -7.275 4.902 1.00 40.78 180 LEU A CA 1
ATOM 1350 C C . LEU A 1 180 ? 9.030 -8.503 5.563 1.00 40.78 180 LEU A C 1
ATOM 1352 O O . LEU A 1 180 ? 10.198 -8.490 5.868 1.00 40.78 180 LEU A O 1
ATOM 1356 N N . LYS A 1 181 ? 8.311 -9.581 5.915 1.00 35.94 181 LYS A N 1
ATOM 1357 C CA . LYS A 1 181 ? 8.840 -10.685 6.768 1.00 35.94 181 LYS A CA 1
ATOM 1358 C C . LYS A 1 181 ? 9.651 -11.695 5.946 1.00 35.94 181 LYS A C 1
ATOM 1360 O O . LYS A 1 181 ? 9.552 -12.899 6.149 1.00 35.94 181 LYS A O 1
ATOM 1365 N N . LEU A 1 182 ? 10.482 -11.156 5.055 1.00 38.53 182 LEU A N 1
ATOM 1366 C CA . LEU A 1 182 ? 11.859 -11.596 4.800 1.00 38.53 182 LEU A CA 1
ATOM 1367 C C . LEU A 1 182 ? 12.893 -10.469 5.023 1.00 38.53 182 LEU A C 1
ATOM 1369 O O . LEU A 1 182 ? 14.036 -10.760 5.358 1.00 38.53 182 LEU A O 1
ATOM 1373 N N . LEU A 1 183 ? 12.501 -9.201 4.902 1.00 39.06 183 LEU A N 1
ATOM 1374 C CA . LEU A 1 183 ? 13.344 -8.025 4.739 1.00 39.06 183 LEU A CA 1
ATOM 1375 C C . LEU A 1 183 ? 14.596 -7.943 5.574 1.00 39.06 183 LEU A C 1
ATOM 1377 O O . LEU A 1 183 ? 15.638 -7.658 5.018 1.00 39.06 183 LEU A O 1
ATOM 1381 N N . ILE A 1 184 ? 14.525 -8.108 6.891 1.00 34.16 184 ILE A N 1
ATOM 1382 C CA . ILE A 1 184 ? 15.731 -8.012 7.723 1.00 34.16 184 ILE A CA 1
ATOM 1383 C C . ILE A 1 184 ? 15.665 -9.038 8.864 1.00 34.16 184 ILE A C 1
ATOM 1385 O O . ILE A 1 184 ? 16.080 -8.774 9.984 1.00 34.16 184 ILE A O 1
ATOM 1389 N N . HIS A 1 185 ? 15.137 -10.240 8.599 1.00 35.75 185 HIS A N 1
ATOM 1390 C CA . HIS A 1 185 ? 15.481 -11.412 9.424 1.00 35.75 185 HIS A CA 1
ATOM 1391 C C . HIS A 1 185 ? 16.637 -12.227 8.812 1.00 35.75 185 HIS A C 1
ATOM 1393 O O . HIS A 1 185 ? 17.312 -12.938 9.541 1.00 35.75 185 HIS A O 1
ATOM 1399 N N . TRP A 1 186 ? 16.947 -12.077 7.516 1.00 39.72 186 TRP A N 1
ATOM 1400 C CA . TRP A 1 186 ? 18.132 -12.700 6.897 1.00 39.72 186 TRP A CA 1
ATOM 1401 C C . TRP A 1 186 ? 19.312 -11.719 6.762 1.00 39.72 186 TRP A C 1
ATOM 1403 O O . TRP A 1 186 ? 20.442 -12.053 7.113 1.00 39.72 186 TRP A O 1
ATOM 1413 N N . LEU A 1 187 ? 19.051 -10.458 6.388 1.00 32.72 187 LEU A N 1
ATOM 1414 C CA . LEU A 1 187 ? 20.109 -9.467 6.122 1.00 32.72 187 LEU A CA 1
ATOM 1415 C C . LEU A 1 187 ? 20.946 -9.025 7.337 1.00 32.72 187 LEU A C 1
ATOM 1417 O O . LEU A 1 187 ? 21.999 -8.425 7.154 1.00 32.72 187 LEU A O 1
ATOM 1421 N N . ARG A 1 188 ? 20.538 -9.316 8.580 1.00 31.55 188 ARG A N 1
ATOM 1422 C CA . ARG A 1 188 ? 21.309 -8.944 9.787 1.00 31.55 188 ARG A CA 1
ATOM 1423 C C . ARG A 1 188 ? 21.617 -10.084 10.763 1.00 31.55 188 ARG A C 1
ATOM 1425 O O . ARG A 1 188 ? 22.094 -9.805 11.853 1.00 31.55 188 ARG A O 1
ATOM 1432 N N . GLN A 1 189 ? 21.449 -11.352 10.376 1.00 32.47 189 GLN A N 1
ATOM 1433 C CA . GLN A 1 189 ? 22.149 -12.452 11.071 1.00 32.47 189 GLN A CA 1
ATOM 1434 C C . GLN A 1 189 ? 23.482 -12.849 10.390 1.00 32.47 189 GLN A C 1
ATOM 1436 O O . GLN A 1 189 ? 24.317 -13.467 11.039 1.00 32.47 189 GLN A O 1
ATOM 1441 N N . CYS A 1 190 ? 23.754 -12.433 9.141 1.00 29.53 190 CYS A N 1
ATOM 1442 C CA . CYS A 1 190 ? 25.022 -12.711 8.432 1.00 29.53 190 CYS A CA 1
ATOM 1443 C C . CYS A 1 190 ? 26.083 -11.593 8.489 1.00 29.53 190 CYS A C 1
ATOM 1445 O O . CYS A 1 190 ? 27.207 -11.822 8.058 1.00 29.53 190 CYS A O 1
ATOM 1447 N N . VAL A 1 191 ? 25.785 -10.408 9.035 1.00 33.72 191 VAL A N 1
ATOM 1448 C CA . VAL A 1 191 ? 26.784 -9.318 9.172 1.00 33.72 191 VAL A CA 1
ATOM 1449 C C . VAL A 1 191 ? 27.447 -9.324 10.566 1.00 33.72 191 VAL A C 1
ATOM 1451 O O . VAL A 1 191 ? 28.181 -8.408 10.918 1.00 33.72 191 VAL A O 1
ATOM 1454 N N . SER A 1 192 ? 27.206 -10.348 11.399 1.00 27.97 192 SER A N 1
ATOM 1455 C CA . SER A 1 192 ? 27.737 -10.396 12.778 1.00 27.97 192 SER A CA 1
ATOM 1456 C C . SER A 1 192 ? 28.185 -11.780 13.279 1.00 27.97 192 SER A C 1
ATOM 1458 O O . SER A 1 192 ? 28.308 -11.967 14.485 1.00 27.97 192 SER A O 1
ATOM 1460 N N . TYR A 1 193 ? 28.540 -12.719 12.389 1.00 30.19 193 TYR A N 1
ATOM 1461 C CA . TYR A 1 193 ? 29.764 -13.496 12.646 1.00 30.19 193 TYR A CA 1
ATOM 1462 C C . TYR A 1 193 ? 30.913 -12.627 12.156 1.00 30.19 193 TYR A C 1
ATOM 1464 O O . TYR A 1 193 ? 31.346 -12.706 11.009 1.00 30.19 193 TYR A O 1
ATOM 1472 N N . SER A 1 194 ? 31.270 -11.692 13.029 1.00 27.53 194 SER A N 1
ATOM 1473 C CA . SER A 1 194 ? 32.405 -10.800 12.897 1.00 27.53 194 SER A CA 1
ATOM 1474 C C . SER A 1 194 ? 33.651 -11.591 12.510 1.00 27.53 194 SER A C 1
ATOM 1476 O O . SER A 1 194 ? 33.898 -12.671 13.052 1.00 27.53 194 SER A O 1
ATOM 1478 N N . THR A 1 195 ? 34.430 -11.028 11.592 1.00 34.72 195 THR A N 1
ATOM 1479 C CA . THR A 1 195 ? 35.886 -11.218 11.586 1.00 34.72 195 THR A CA 1
ATOM 1480 C C . THR A 1 195 ? 36.468 -11.025 12.978 1.00 34.72 195 THR A C 1
ATOM 1482 O O . THR A 1 195 ? 35.981 -10.093 13.665 1.00 34.72 195 THR A O 1
#

Nearest PDB structures (foldseek):
  6y4z-assembly2_B  TM=9.992E-01  e=7.337E-24  Escherichia coli K-12
  6y4y-assembly1_A  TM=1.001E+00  e=1.049E-23  Escherichia coli K-12
  4iqy-assembly2_B  TM=9.997E-01  e=1.688E-23  Homo sapiens
  6y4y-assembly3_C  TM=9.986E-01  e=2.018E-23  Escherichia coli K-12
  6y73-assembly8_H  TM=9.506E-01  e=1.113E-23  Homo sapiens